Protein AF-A0A5N6RDN1-F1 (afdb_monomer_lite)

Organism: NCBI:txid176857

Foldseek 3Di:
DQAWQAPPGRHPFLVDLLRDDDLQDDLVSLLSSLVRGDADFLDDPPRNLLVCCVPPQCVVPLKQWFADDVVLPGTDIGNDSVVVNVCRNVRSDDSVRSSVSSSVSVCVVSVVVNVCCVVDPVNVCCVVPPPALEAEEAPVCVVVLVVQQVVCVSNVPPRRRHYDHDYAQAFQAQPGSHDDPVDLLDDDLQDDLVSLLVSLVRGDADFLDDPRRNLLVCCVPPQCVVPLKQWFADDVVLVGIDIGNDSVVVNVCRNVRSDGSVRSSVSSSVSVCVVSVVVNVCCVPDPVSVVVVVVD

Sequence (296 aa):
MLPGLQQGQEKMSKSDPLSSIFMEDDEAEVNLKIKKAYCPPKIVEGNPCLEYVKYLILPWFKEFIVERNAENGGHKTFTSFEELIADYESGELHPADLKPALSKALNKILEPVREHFKKDSNAKDLLERVEADICQLGMDQRKVNVLAREYCDDIKRKNKPIILPHHLLPGLLQGQEKMSKSDPSSIFMEDDEAEVNLKLKKAYCPPKIVEGNPCLEYVKYLILPWFKEFIVERNAKNGGHKTFTSFEELIADYESGELHPVDLKPALSKALNKILEPVREHFKKDSNAKDLLERV

Structure (mmCIF, N/CA/C/O backbone):
data_AF-A0A5N6RDN1-F1
#
_entry.id   AF-A0A5N6RDN1-F1
#
loop_
_atom_site.group_PDB
_atom_site.id
_atom_site.type_symbol
_atom_site.label_atom_id
_atom_site.label_alt_id
_atom_site.label_comp_id
_atom_site.label_asym_id
_atom_site.label_entity_id
_atom_site.label_seq_id
_atom_site.pdbx_PDB_ins_code
_atom_site.Cartn_x
_atom_site.Cartn_y
_atom_site.Cartn_z
_atom_site.occupancy
_atom_site.B_iso_or_equiv
_atom_site.auth_seq_id
_atom_site.auth_comp_id
_atom_site.auth_asym_id
_atom_site.auth_atom_id
_atom_site.pdbx_PDB_model_num
ATOM 1 N N . MET A 1 1 ? 16.921 -9.700 -19.863 1.00 50.66 1 MET A N 1
ATOM 2 C CA . MET A 1 1 ? 17.341 -8.449 -19.189 1.00 50.66 1 MET A CA 1
ATOM 3 C C . MET A 1 1 ? 17.764 -7.487 -20.281 1.00 50.66 1 MET A C 1
ATOM 5 O O . MET A 1 1 ? 18.328 -7.972 -21.246 1.00 50.66 1 MET A O 1
ATOM 9 N N . LEU A 1 2 ? 17.449 -6.192 -20.174 1.00 57.75 2 LEU A N 1
ATOM 10 C CA . LEU A 1 2 ? 17.914 -5.203 -21.153 1.00 57.75 2 LEU A CA 1
ATOM 11 C C . LEU A 1 2 ? 19.421 -4.939 -20.946 1.00 57.75 2 LEU A C 1
ATOM 13 O O . LEU A 1 2 ? 19.824 -4.709 -19.798 1.00 57.75 2 LEU A O 1
ATOM 17 N N . PRO A 1 3 ? 20.240 -4.984 -22.008 1.00 65.94 3 PRO A N 1
ATOM 18 C CA . PRO A 1 3 ? 21.684 -4.787 -21.925 1.00 65.94 3 PRO A CA 1
ATOM 19 C C . PRO A 1 3 ? 22.027 -3.311 -21.691 1.00 65.94 3 PRO A C 1
ATOM 21 O O . PRO A 1 3 ? 21.221 -2.420 -21.960 1.00 65.94 3 PRO A O 1
ATOM 24 N N . GLY A 1 4 ? 23.231 -3.038 -21.185 1.00 68.75 4 GLY A N 1
ATOM 25 C CA . GLY A 1 4 ? 23.738 -1.666 -21.106 1.00 68.75 4 GLY A CA 1
ATOM 26 C C . GLY A 1 4 ? 24.074 -1.122 -22.494 1.00 68.75 4 GLY A C 1
ATOM 27 O O . GLY A 1 4 ? 24.412 -1.882 -23.398 1.00 68.75 4 GLY A O 1
ATOM 28 N N . LEU A 1 5 ? 24.021 0.199 -22.681 1.00 73.56 5 LEU A N 1
ATOM 29 C CA . LEU A 1 5 ? 24.310 0.800 -23.986 1.00 73.56 5 LEU A CA 1
ATOM 30 C C . LEU A 1 5 ? 25.791 0.697 -24.402 1.00 73.56 5 LEU A C 1
ATOM 32 O O . LEU A 1 5 ? 26.096 1.064 -25.526 1.00 73.56 5 LEU A O 1
ATOM 36 N N . GLN A 1 6 ? 26.728 0.230 -23.567 1.00 75.44 6 GLN A N 1
ATOM 37 C CA . GLN A 1 6 ? 28.165 0.172 -23.903 1.00 75.44 6 GLN A CA 1
ATOM 38 C C . GLN A 1 6 ? 28.688 -1.254 -24.135 1.00 75.44 6 GLN A C 1
ATOM 40 O O . GLN A 1 6 ? 28.084 -2.241 -23.726 1.00 75.44 6 GLN A O 1
ATOM 45 N N . GLN A 1 7 ? 29.851 -1.362 -24.788 1.00 67.62 7 GLN A N 1
ATOM 46 C CA . GLN A 1 7 ? 30.470 -2.643 -25.136 1.00 67.62 7 GLN A CA 1
ATOM 47 C C . GLN A 1 7 ? 30.834 -3.451 -23.881 1.00 67.62 7 GLN A C 1
ATOM 49 O O . GLN A 1 7 ? 31.516 -2.943 -22.993 1.00 67.62 7 GLN A O 1
ATOM 54 N N . GLY A 1 8 ? 30.410 -4.719 -23.823 1.00 59.56 8 GLY A N 1
ATOM 55 C CA . GLY A 1 8 ? 30.720 -5.630 -22.712 1.00 59.56 8 GLY A CA 1
ATOM 56 C C . GLY A 1 8 ? 29.872 -5.427 -21.449 1.00 59.56 8 GLY A C 1
ATOM 57 O O . GLY A 1 8 ? 30.172 -6.023 -20.417 1.00 59.56 8 GLY A O 1
ATOM 58 N N . GLN A 1 9 ? 28.821 -4.602 -21.506 1.00 59.25 9 GLN A N 1
ATOM 59 C CA . GLN A 1 9 ? 27.873 -4.425 -20.406 1.00 59.25 9 GLN A CA 1
ATOM 60 C C . GLN A 1 9 ? 26.640 -5.316 -20.593 1.00 59.25 9 GLN A C 1
ATOM 62 O O . GLN A 1 9 ? 25.695 -4.958 -21.291 1.00 59.25 9 GLN A O 1
ATOM 67 N N . GLU A 1 10 ? 26.605 -6.452 -19.895 1.00 54.94 10 GLU A N 1
ATOM 68 C CA . GLU A 1 10 ? 25.430 -7.343 -19.879 1.00 54.94 10 GLU A CA 1
ATOM 69 C C . GLU A 1 10 ? 24.194 -6.702 -19.217 1.00 54.94 10 GLU A C 1
ATOM 71 O O . GLU A 1 10 ? 23.073 -7.183 -19.383 1.00 54.94 10 GLU A O 1
ATOM 76 N N . LYS A 1 11 ? 24.385 -5.617 -18.450 1.00 53.50 11 LYS A N 1
ATOM 77 C CA . LYS A 1 11 ? 23.333 -4.866 -17.749 1.00 53.50 11 LYS A CA 1
ATOM 78 C C . LYS A 1 11 ? 23.635 -3.368 -17.755 1.00 53.50 11 LYS A C 1
ATOM 80 O O . LYS A 1 11 ? 24.799 -2.968 -17.717 1.00 53.50 11 LYS A O 1
ATOM 85 N N . MET A 1 12 ? 22.586 -2.546 -17.751 1.00 51.47 12 MET A N 1
ATOM 86 C CA . MET A 1 12 ? 22.689 -1.092 -17.577 1.00 51.47 12 MET A CA 1
ATOM 87 C C . MET A 1 12 ? 23.453 -0.757 -16.279 1.00 51.47 12 MET A C 1
ATOM 89 O O . MET A 1 12 ? 23.059 -1.198 -15.202 1.00 51.47 12 MET A O 1
ATOM 93 N N . SER A 1 13 ? 24.554 -0.001 -16.371 1.00 42.09 13 SER A N 1
ATOM 94 C CA . SER A 1 13 ? 25.460 0.298 -15.249 1.00 42.09 13 SER A CA 1
ATOM 95 C C . SER A 1 13 ? 25.543 1.799 -15.003 1.00 42.09 13 SER A C 1
ATOM 97 O O . SER A 1 13 ? 26.239 2.520 -15.709 1.00 42.09 13 SER A O 1
ATOM 99 N N . LYS A 1 14 ? 24.948 2.300 -13.919 1.00 41.88 14 LYS A N 1
ATOM 100 C CA . LYS A 1 14 ? 24.946 3.746 -13.609 1.00 41.88 14 LYS A CA 1
ATOM 101 C C . LYS A 1 14 ? 26.313 4.332 -13.212 1.00 41.88 14 LYS A C 1
ATOM 103 O O . LYS A 1 14 ? 26.399 5.468 -12.763 1.00 41.88 14 LYS A O 1
ATOM 108 N N . SER A 1 15 ? 27.398 3.573 -13.379 1.00 44.00 15 SER A N 1
ATOM 109 C CA . SER A 1 15 ? 28.766 4.104 -13.303 1.00 44.00 15 SER A CA 1
ATOM 110 C C . SER A 1 15 ? 29.082 5.026 -14.483 1.00 44.00 15 SER A C 1
ATOM 112 O O . SER A 1 15 ? 29.911 5.918 -14.338 1.00 44.00 15 SER A O 1
ATOM 114 N N . ASP A 1 16 ? 28.411 4.824 -15.621 1.00 57.12 16 ASP A N 1
ATOM 115 C CA . ASP A 1 16 ? 28.459 5.730 -16.762 1.00 57.12 16 ASP A CA 1
ATOM 116 C C . ASP A 1 16 ? 27.032 6.220 -17.065 1.00 57.12 16 ASP A C 1
ATOM 118 O O . ASP A 1 16 ? 26.200 5.415 -17.503 1.00 57.12 16 ASP A O 1
ATOM 122 N N . PRO A 1 17 ? 26.723 7.514 -16.845 1.00 60.44 17 PRO A N 1
ATOM 123 C CA . PRO A 1 17 ? 25.429 8.112 -17.182 1.00 60.44 17 PRO A CA 1
ATOM 124 C C . PRO A 1 17 ? 25.016 7.892 -18.643 1.00 60.44 17 PRO A C 1
ATOM 126 O O . PRO A 1 17 ? 23.837 8.001 -18.973 1.00 60.44 17 PRO A O 1
ATOM 129 N N . LEU A 1 18 ? 25.969 7.573 -19.526 1.00 63.97 18 LEU A N 1
ATOM 130 C CA . LEU A 1 18 ? 25.737 7.322 -20.946 1.00 63.97 18 LEU A CA 1
ATOM 131 C C . LEU A 1 18 ? 25.287 5.889 -21.253 1.00 63.97 18 LEU A C 1
ATOM 133 O O . LEU A 1 18 ? 24.905 5.603 -22.386 1.00 63.97 18 LEU A O 1
ATOM 137 N N . SER A 1 19 ? 25.351 4.989 -20.272 1.00 62.81 19 SER A N 1
ATOM 138 C CA . SER A 1 19 ? 25.028 3.570 -20.446 1.00 62.81 19 SER A CA 1
ATOM 139 C C . SER A 1 19 ? 23.544 3.231 -20.250 1.00 62.81 19 SER A C 1
ATOM 141 O O . SER A 1 19 ? 23.133 2.118 -20.585 1.00 62.81 19 SER A O 1
ATOM 143 N N . SER A 1 20 ? 22.748 4.162 -19.708 1.00 70.56 20 SER A N 1
ATOM 144 C CA . SER A 1 20 ? 21.343 3.947 -19.340 1.00 70.56 20 SER A CA 1
ATOM 145 C C . SER A 1 20 ? 20.464 5.134 -19.719 1.00 70.56 20 SER A C 1
ATOM 147 O O . SER A 1 20 ? 20.823 6.282 -19.456 1.00 70.56 20 SER A O 1
ATOM 149 N N . ILE A 1 21 ? 19.290 4.845 -20.278 1.00 71.75 21 ILE A N 1
ATOM 150 C CA . ILE A 1 21 ? 18.259 5.842 -20.593 1.00 71.75 21 ILE A CA 1
ATOM 151 C C . ILE A 1 21 ? 17.310 5.942 -19.404 1.00 71.75 21 ILE A C 1
ATOM 153 O O . ILE A 1 21 ? 16.749 4.927 -18.986 1.00 71.75 21 ILE A O 1
ATOM 157 N N . PHE A 1 22 ? 17.165 7.141 -18.851 1.00 73.19 22 PHE A N 1
ATOM 158 C CA . PHE A 1 22 ? 16.226 7.419 -17.767 1.00 73.19 22 PHE A CA 1
ATOM 159 C C . PHE A 1 22 ? 14.869 7.850 -18.331 1.00 73.19 22 PHE A C 1
ATOM 161 O O . PHE A 1 22 ? 14.769 8.270 -19.484 1.00 73.19 22 PHE A O 1
ATOM 168 N N . MET A 1 23 ? 13.803 7.704 -17.540 1.00 70.81 23 MET A N 1
ATOM 169 C CA . MET A 1 23 ? 12.445 8.025 -18.006 1.00 70.81 23 MET A CA 1
ATOM 170 C C . MET A 1 23 ? 12.222 9.538 -18.137 1.00 70.81 23 MET A C 1
ATOM 172 O O . MET A 1 23 ? 11.357 9.984 -18.888 1.00 70.81 23 MET A O 1
ATOM 176 N N . GLU A 1 24 ? 13.022 10.308 -17.411 1.00 67.31 24 GLU A N 1
ATOM 177 C CA . GLU A 1 24 ? 13.038 11.761 -17.354 1.00 67.31 24 GLU A CA 1
ATOM 178 C C . GLU A 1 24 ? 14.072 12.408 -18.283 1.00 67.31 24 GLU A C 1
ATOM 180 O O . GLU A 1 24 ? 14.044 13.630 -18.414 1.00 67.31 24 GLU A O 1
ATOM 185 N N . ASP A 1 25 ? 14.949 11.617 -18.926 1.00 75.06 25 ASP A N 1
ATOM 186 C CA . ASP A 1 25 ? 15.962 12.142 -19.851 1.00 75.06 25 ASP A CA 1
ATOM 187 C C . ASP A 1 25 ? 15.286 13.039 -20.887 1.00 75.06 25 ASP A C 1
ATOM 189 O O . ASP A 1 25 ? 14.232 12.680 -21.431 1.00 75.06 25 ASP A O 1
ATOM 193 N N . ASP A 1 26 ? 15.895 14.173 -21.213 1.00 80.56 26 ASP A N 1
ATOM 194 C CA . ASP A 1 26 ? 15.397 15.013 -22.297 1.00 80.56 26 ASP A CA 1
ATOM 195 C C . ASP A 1 26 ? 15.704 14.399 -23.682 1.00 80.56 26 ASP A C 1
ATOM 197 O O . ASP A 1 26 ? 16.407 13.393 -23.825 1.00 80.56 26 ASP A O 1
ATOM 201 N N . GLU A 1 27 ? 15.132 14.966 -24.747 1.00 86.38 27 GLU A N 1
ATOM 202 C CA . GLU A 1 27 ? 15.361 14.439 -26.098 1.00 86.38 27 GLU A CA 1
ATOM 203 C C . GLU A 1 27 ? 16.839 14.446 -26.499 1.00 86.38 27 GLU A C 1
ATOM 205 O O . GLU A 1 27 ? 17.299 13.532 -27.193 1.00 86.38 27 GLU A O 1
ATOM 210 N N . ALA A 1 28 ? 17.590 15.464 -26.074 1.00 83.88 28 ALA A N 1
ATOM 211 C CA . ALA A 1 28 ? 18.996 15.619 -26.413 1.00 83.88 28 ALA A CA 1
ATOM 212 C C . ALA A 1 28 ? 19.857 14.569 -25.696 1.00 83.88 28 ALA A C 1
ATOM 214 O O . ALA A 1 28 ? 20.763 13.998 -26.312 1.00 83.88 28 ALA A O 1
ATOM 215 N N . GLU A 1 29 ? 19.539 14.260 -24.443 1.00 81.00 29 GLU A N 1
ATOM 216 C CA . GLU A 1 29 ? 20.185 13.239 -23.628 1.00 81.00 29 GLU A CA 1
ATOM 217 C C . GLU A 1 29 ? 19.945 11.841 -24.196 1.00 81.00 29 GLU A C 1
ATOM 219 O O . GLU A 1 29 ? 20.916 11.113 -24.426 1.00 81.00 29 GLU A O 1
ATOM 224 N N . VAL A 1 30 ? 18.698 11.488 -24.532 1.00 83.25 30 VAL A N 1
ATOM 225 C CA . VAL A 1 30 ? 18.382 10.206 -25.193 1.00 83.25 30 VAL A CA 1
ATOM 226 C C . VAL A 1 30 ? 19.160 10.069 -26.503 1.00 83.25 30 VAL A C 1
ATOM 228 O O . VAL A 1 30 ? 19.817 9.051 -26.745 1.00 83.25 30 VAL A O 1
ATOM 231 N N . ASN A 1 31 ? 19.151 11.117 -27.332 1.00 86.06 31 ASN A N 1
ATOM 232 C CA . ASN A 1 31 ? 19.871 11.134 -28.604 1.00 86.06 31 ASN A CA 1
ATOM 233 C C . ASN A 1 31 ? 21.382 10.945 -28.407 1.00 86.06 31 ASN A C 1
ATOM 235 O O . ASN A 1 31 ? 22.023 10.200 -29.153 1.00 86.06 31 ASN A O 1
ATOM 239 N N . LEU A 1 32 ? 21.962 11.600 -27.402 1.00 83.75 32 LEU A N 1
ATOM 240 C CA . LEU A 1 32 ? 23.387 11.527 -27.096 1.00 83.75 32 LEU A CA 1
ATOM 241 C C . LEU A 1 32 ? 23.790 10.145 -26.557 1.00 83.75 32 LEU A C 1
ATOM 243 O O . LEU A 1 32 ? 24.833 9.619 -26.961 1.00 83.75 32 LEU A O 1
ATOM 247 N N . LYS A 1 33 ? 22.955 9.536 -25.711 1.00 84.69 33 LYS A N 1
ATOM 248 C CA . LYS A 1 33 ? 23.150 8.184 -25.163 1.00 84.69 33 LYS A CA 1
ATOM 249 C C . LYS A 1 33 ? 23.103 7.123 -26.261 1.00 84.69 33 LYS A C 1
ATOM 251 O O . LYS A 1 33 ? 24.057 6.363 -26.416 1.00 84.69 33 LYS A O 1
ATOM 256 N N . ILE A 1 34 ? 22.077 7.143 -27.113 1.00 85.88 34 ILE A N 1
ATOM 257 C CA . ILE A 1 34 ? 21.967 6.218 -28.255 1.00 85.88 34 ILE A CA 1
ATOM 258 C C . ILE A 1 34 ? 23.084 6.442 -29.281 1.00 85.88 34 ILE A C 1
ATOM 260 O O . ILE A 1 34 ? 23.646 5.484 -29.818 1.00 85.88 34 ILE A O 1
ATOM 264 N N . LYS A 1 35 ? 23.488 7.695 -29.530 1.00 85.56 35 LYS A N 1
ATOM 265 C CA . LYS A 1 35 ? 24.612 7.988 -30.433 1.00 85.56 35 LYS A CA 1
ATOM 266 C C . LYS A 1 35 ? 25.906 7.324 -29.958 1.00 85.56 35 LYS A C 1
ATOM 268 O O . LYS A 1 35 ? 26.634 6.760 -30.780 1.00 85.56 35 LYS A O 1
ATOM 273 N N . LYS A 1 36 ? 26.167 7.353 -28.649 1.00 82.69 36 LYS A N 1
ATOM 274 C CA . LYS A 1 36 ? 27.341 6.731 -28.016 1.00 82.69 36 LYS A CA 1
ATOM 275 C C . LYS A 1 36 ? 27.182 5.233 -27.743 1.00 82.69 36 LYS A C 1
ATOM 277 O O . LYS A 1 36 ? 28.169 4.596 -27.386 1.00 82.69 36 LYS A O 1
ATOM 282 N N . ALA A 1 37 ? 25.991 4.673 -27.947 1.00 84.50 37 ALA A N 1
ATOM 283 C CA . ALA A 1 37 ? 25.743 3.264 -27.705 1.00 84.50 37 ALA A CA 1
ATOM 284 C C . ALA A 1 37 ? 26.605 2.361 -28.603 1.00 84.50 37 ALA A C 1
ATOM 286 O O . ALA A 1 37 ? 26.901 2.688 -29.760 1.00 84.50 37 ALA A O 1
ATOM 287 N N . TYR A 1 38 ? 26.995 1.207 -28.080 1.00 83.25 38 TYR A N 1
ATOM 288 C CA . TYR A 1 38 ? 27.679 0.161 -28.811 1.00 83.25 38 TYR A CA 1
ATOM 289 C C . TYR A 1 38 ? 26.739 -0.398 -29.875 1.00 83.25 38 TYR A C 1
ATOM 291 O O . TYR A 1 38 ? 25.658 -0.889 -29.581 1.00 83.25 38 TYR A O 1
ATOM 299 N N . CYS A 1 39 ? 27.127 -0.257 -31.137 1.00 82.88 39 CYS A N 1
ATOM 300 C CA . CYS A 1 39 ? 26.337 -0.735 -32.263 1.00 82.88 39 CYS A CA 1
ATOM 301 C C . CYS A 1 39 ? 27.286 -1.045 -33.427 1.00 82.88 39 CYS A C 1
ATOM 303 O O . CYS A 1 39 ? 27.428 -0.239 -34.352 1.00 82.88 39 CYS A O 1
ATOM 305 N N . PRO A 1 40 ? 28.053 -2.139 -33.323 1.00 85.25 40 PRO A N 1
ATOM 306 C CA . PRO A 1 40 ? 28.946 -2.577 -34.389 1.00 85.25 40 PRO A CA 1
ATOM 307 C C . PRO A 1 40 ? 28.155 -2.970 -35.651 1.00 85.25 40 PRO A C 1
ATOM 309 O O . PRO A 1 40 ? 27.092 -3.585 -35.530 1.00 85.25 40 PRO A O 1
ATOM 312 N N . PRO A 1 41 ? 28.638 -2.646 -36.865 1.00 85.12 41 PRO A N 1
ATOM 313 C CA . PRO A 1 41 ? 27.974 -3.049 -38.103 1.00 85.12 41 PRO A CA 1
ATOM 314 C C . PRO A 1 41 ? 28.037 -4.571 -38.282 1.00 85.12 41 PRO A C 1
ATOM 316 O O . PRO A 1 41 ? 29.065 -5.177 -37.987 1.00 85.12 41 PRO A O 1
ATOM 319 N N . LYS A 1 42 ? 26.954 -5.179 -38.788 1.00 83.88 42 LYS A N 1
ATOM 320 C CA . LYS A 1 42 ? 26.834 -6.625 -39.080 1.00 83.88 42 LYS A CA 1
ATOM 321 C C . LYS A 1 42 ? 26.979 -7.578 -37.888 1.00 83.88 42 LYS A C 1
ATOM 323 O O . LYS A 1 42 ? 27.024 -8.786 -38.081 1.00 83.88 42 LYS A O 1
ATOM 328 N N . ILE A 1 43 ? 27.045 -7.059 -36.662 1.00 83.88 43 ILE A N 1
ATOM 329 C CA . ILE A 1 43 ? 27.122 -7.861 -35.437 1.00 83.88 43 ILE A CA 1
ATOM 330 C C . ILE A 1 43 ? 25.820 -7.679 -34.655 1.00 83.88 43 ILE A C 1
ATOM 332 O O . ILE A 1 43 ? 25.483 -6.571 -34.222 1.00 83.88 43 ILE A O 1
ATOM 336 N N . VAL A 1 44 ? 25.089 -8.782 -34.502 1.00 79.00 44 VAL A N 1
ATOM 337 C CA . VAL A 1 44 ? 23.780 -8.829 -33.835 1.00 79.00 44 VAL A CA 1
ATOM 338 C C . VAL A 1 44 ? 23.907 -9.247 -32.376 1.00 79.00 44 VAL A C 1
ATOM 340 O O . VAL A 1 44 ? 23.237 -8.687 -31.509 1.00 79.00 44 VAL A O 1
ATOM 343 N N . GLU A 1 45 ? 24.783 -10.208 -32.093 1.00 77.94 45 GLU A N 1
ATOM 344 C CA . GLU A 1 45 ? 24.984 -10.734 -30.746 1.00 77.94 45 GLU A CA 1
ATOM 345 C C . GLU A 1 45 ? 25.587 -9.662 -29.824 1.00 77.94 45 GLU A C 1
ATOM 347 O O . GLU A 1 45 ? 26.618 -9.059 -30.130 1.00 77.94 45 GLU A O 1
ATOM 352 N N . GLY A 1 46 ? 24.908 -9.386 -28.705 1.00 71.81 46 GLY A N 1
ATOM 353 C CA . GLY A 1 46 ? 25.317 -8.364 -27.738 1.00 71.81 46 GLY A CA 1
ATOM 354 C C . GLY A 1 46 ? 25.173 -6.918 -28.231 1.00 71.81 46 GLY A C 1
ATOM 355 O O . GLY A 1 46 ? 25.837 -6.030 -27.694 1.00 71.81 46 GLY A O 1
ATOM 356 N N . ASN A 1 47 ? 24.349 -6.662 -29.257 1.00 83.75 47 ASN A N 1
ATOM 357 C CA . ASN A 1 47 ? 24.089 -5.314 -29.764 1.00 83.75 47 ASN A CA 1
ATOM 358 C C . ASN A 1 47 ? 22.918 -4.657 -29.005 1.00 83.75 47 ASN A C 1
ATOM 360 O O . ASN A 1 47 ? 21.753 -4.959 -29.292 1.00 83.75 47 ASN A O 1
ATOM 364 N N . PRO A 1 48 ? 23.184 -3.718 -28.077 1.00 81.19 48 PRO A N 1
ATOM 365 C CA . PRO A 1 48 ? 22.142 -3.137 -27.241 1.00 81.19 48 PRO A CA 1
ATOM 366 C C . PRO A 1 48 ? 21.087 -2.371 -28.040 1.00 81.19 48 PRO A C 1
ATOM 368 O O . PRO A 1 48 ? 19.915 -2.405 -27.678 1.00 81.19 48 PRO A O 1
ATOM 371 N N . CYS A 1 49 ? 21.443 -1.739 -29.161 1.00 84.19 49 CYS A N 1
ATOM 372 C CA . CYS A 1 49 ? 20.458 -1.038 -29.987 1.00 84.19 49 CYS A CA 1
ATOM 373 C C . CYS A 1 49 ? 19.405 -1.997 -30.563 1.00 84.19 49 CYS A C 1
ATOM 375 O O . CYS A 1 49 ? 18.219 -1.675 -30.557 1.00 84.19 49 CYS A O 1
ATOM 377 N N . LEU A 1 50 ? 19.816 -3.181 -31.028 1.00 85.56 50 LEU A N 1
ATOM 378 C CA . LEU A 1 50 ? 18.890 -4.180 -31.572 1.00 85.56 50 LEU A CA 1
ATOM 379 C C . LEU A 1 50 ? 18.023 -4.799 -30.474 1.00 85.56 50 LEU A C 1
ATOM 381 O O . LEU A 1 50 ? 16.826 -5.000 -30.674 1.00 85.56 50 LEU A O 1
ATOM 385 N N . GLU A 1 51 ? 18.589 -5.041 -29.292 1.00 82.56 51 GLU A N 1
ATOM 386 C CA . GLU A 1 51 ? 17.818 -5.536 -28.150 1.00 82.56 51 GLU A CA 1
ATOM 387 C C . GLU A 1 51 ? 16.761 -4.532 -27.677 1.00 82.56 51 GLU A C 1
ATOM 389 O O . GLU A 1 51 ? 15.637 -4.926 -27.359 1.00 82.56 51 GLU A O 1
ATOM 394 N N . TYR A 1 52 ? 17.067 -3.234 -27.696 1.00 79.62 52 TYR A N 1
ATOM 395 C CA . TYR A 1 52 ? 16.082 -2.194 -27.395 1.00 79.62 52 TYR A CA 1
ATOM 396 C C . TYR A 1 52 ? 14.956 -2.177 -28.435 1.00 79.62 52 TYR A C 1
ATOM 398 O O . TYR A 1 52 ? 13.786 -2.066 -28.065 1.00 79.62 52 TYR A O 1
ATOM 406 N N . VAL A 1 53 ? 15.265 -2.361 -29.723 1.00 83.62 53 VAL A N 1
ATOM 407 C CA . VAL A 1 53 ? 14.220 -2.497 -30.751 1.00 83.62 53 VAL A CA 1
ATOM 408 C C . VAL A 1 53 ? 13.352 -3.736 -30.497 1.00 83.62 53 VAL A C 1
ATOM 410 O O . VAL A 1 53 ? 12.126 -3.632 -30.530 1.00 83.62 53 VAL A O 1
ATOM 413 N N . LYS A 1 54 ? 13.965 -4.878 -30.162 1.00 83.56 54 LYS A N 1
ATOM 414 C CA . LYS A 1 54 ? 13.266 -6.142 -29.878 1.00 83.56 54 LYS A CA 1
ATOM 415 C C . LYS A 1 54 ? 12.324 -6.062 -28.681 1.00 83.56 54 LYS A C 1
ATOM 417 O O . LYS A 1 54 ? 11.206 -6.562 -28.752 1.00 83.56 54 LYS A O 1
ATOM 422 N N . TYR A 1 55 ? 12.797 -5.517 -27.562 1.00 79.25 55 TYR A N 1
ATOM 423 C CA . TYR A 1 55 ? 12.099 -5.615 -26.278 1.00 79.25 55 TYR A CA 1
ATOM 424 C C . TYR A 1 55 ? 11.274 -4.377 -25.925 1.00 79.25 55 TYR A C 1
ATOM 426 O O . TYR A 1 55 ? 10.366 -4.491 -25.104 1.00 79.25 55 TYR A O 1
ATOM 434 N N . LEU A 1 56 ? 11.568 -3.215 -26.515 1.00 78.38 56 LEU A N 1
ATOM 435 C CA . LEU A 1 56 ? 10.840 -1.974 -26.238 1.00 78.38 56 LEU A CA 1
ATOM 436 C C . LEU A 1 56 ? 10.034 -1.511 -27.448 1.00 78.38 56 LEU A C 1
ATOM 438 O O . LEU A 1 56 ? 8.831 -1.307 -27.331 1.00 78.38 56 LEU A O 1
ATOM 442 N N . ILE A 1 57 ? 10.667 -1.367 -28.614 1.00 83.31 57 ILE A N 1
ATOM 443 C CA . ILE A 1 57 ? 10.034 -0.679 -29.748 1.00 83.31 57 ILE A CA 1
ATOM 444 C C . ILE A 1 57 ? 8.993 -1.553 -30.453 1.00 83.31 57 ILE A C 1
ATOM 446 O O . ILE A 1 57 ? 7.847 -1.128 -30.597 1.00 83.31 57 ILE A O 1
ATOM 450 N N . LEU A 1 58 ? 9.355 -2.779 -30.843 1.00 82.25 58 LEU A N 1
ATOM 451 C CA . LEU A 1 58 ? 8.438 -3.699 -31.526 1.00 82.25 58 LEU A CA 1
ATOM 452 C C . LEU A 1 58 ? 7.228 -4.090 -30.656 1.00 82.25 58 LEU A C 1
ATOM 454 O O . LEU A 1 58 ? 6.113 -4.053 -31.169 1.00 82.25 58 LEU A O 1
ATOM 458 N N . PRO A 1 59 ? 7.360 -4.386 -29.347 1.00 82.12 59 PRO A N 1
ATOM 459 C CA . PRO A 1 59 ? 6.196 -4.661 -28.504 1.00 82.12 59 PRO A CA 1
ATOM 460 C C . PRO A 1 59 ? 5.275 -3.449 -28.324 1.00 82.12 59 PRO A C 1
ATOM 462 O O . PRO A 1 59 ? 4.069 -3.625 -28.161 1.00 82.12 59 PRO A O 1
ATOM 465 N N . TRP A 1 60 ? 5.828 -2.231 -28.357 1.00 82.50 60 TRP A N 1
ATOM 466 C CA . TRP A 1 60 ? 5.070 -1.001 -28.127 1.00 82.50 60 TRP A CA 1
ATOM 467 C C . TRP A 1 60 ? 4.342 -0.504 -29.379 1.00 82.50 60 TRP A C 1
ATOM 469 O O . TRP A 1 60 ? 3.140 -0.246 -29.335 1.00 82.50 60 TRP A O 1
ATOM 479 N N . PHE A 1 61 ? 5.053 -0.380 -30.502 1.00 82.75 61 PHE A N 1
ATOM 480 C CA . PHE A 1 61 ? 4.504 0.178 -31.743 1.00 82.75 61 PHE A CA 1
ATOM 481 C C . PHE A 1 61 ? 4.075 -0.881 -32.761 1.00 82.75 61 PHE A C 1
ATOM 483 O O . PHE A 1 61 ? 3.382 -0.536 -33.712 1.00 82.75 61 PHE A O 1
ATOM 490 N N . LYS A 1 62 ? 4.453 -2.156 -32.577 1.00 84.62 62 LYS A N 1
ATOM 491 C CA . LYS A 1 62 ? 4.280 -3.274 -33.537 1.00 84.62 62 LYS A CA 1
ATOM 492 C C . LYS A 1 62 ? 5.061 -3.142 -34.845 1.00 84.62 62 LYS A C 1
ATOM 494 O O . LYS A 1 62 ? 5.127 -4.097 -35.608 1.00 84.62 62 LYS A O 1
ATOM 499 N N . GLU A 1 63 ? 5.679 -1.994 -35.078 1.00 87.06 63 GLU A N 1
ATOM 500 C CA . GLU A 1 63 ? 6.543 -1.720 -36.213 1.00 87.06 63 GLU A CA 1
ATOM 501 C C . GLU A 1 63 ? 7.726 -0.851 -35.779 1.00 87.06 63 GLU A C 1
ATOM 503 O O . GLU A 1 63 ? 7.654 -0.094 -34.806 1.00 87.06 63 GLU A O 1
ATOM 508 N N . PHE A 1 64 ? 8.828 -0.955 -36.512 1.00 87.88 64 PHE A N 1
ATOM 509 C CA . PHE A 1 64 ? 9.997 -0.108 -36.353 1.00 87.88 64 PHE A CA 1
ATOM 510 C C . PHE A 1 64 ? 10.333 0.563 -37.681 1.00 87.88 64 PHE A C 1
ATOM 512 O O . PHE A 1 64 ? 10.566 -0.098 -38.690 1.00 87.88 64 PHE A O 1
ATOM 519 N N . ILE A 1 65 ? 10.346 1.894 -37.679 1.00 85.62 65 ILE A N 1
ATOM 520 C CA . ILE A 1 65 ? 10.485 2.704 -38.888 1.00 85.62 65 ILE A CA 1
ATOM 521 C C . ILE A 1 65 ? 11.895 3.285 -38.953 1.00 85.62 65 ILE A C 1
ATOM 523 O O . ILE A 1 65 ? 12.298 4.024 -38.052 1.00 85.62 65 ILE A O 1
ATOM 527 N N . VAL A 1 66 ? 12.618 2.998 -40.037 1.00 85.25 66 VAL A N 1
ATOM 528 C CA . VAL A 1 66 ? 13.944 3.564 -40.311 1.00 85.25 66 VAL A CA 1
ATOM 529 C C . VAL A 1 66 ? 13.861 4.492 -41.522 1.00 85.25 66 VAL A C 1
ATOM 531 O O . VAL A 1 66 ? 13.736 4.060 -42.669 1.00 85.25 66 VAL A O 1
ATOM 534 N N . GLU A 1 67 ? 13.936 5.795 -41.254 1.00 76.88 67 GLU A N 1
ATOM 535 C CA . GLU A 1 67 ? 13.934 6.849 -42.272 1.00 76.88 67 GLU A CA 1
ATOM 536 C C . GLU A 1 67 ? 15.340 7.004 -42.870 1.00 76.88 67 GLU A C 1
ATOM 538 O O . GLU A 1 67 ? 16.295 7.312 -42.156 1.00 76.88 67 GLU A O 1
ATOM 543 N N . ARG A 1 68 ? 15.476 6.791 -44.185 1.00 75.06 68 ARG A N 1
ATOM 544 C CA . ARG A 1 68 ? 16.746 6.903 -44.921 1.00 75.06 68 ARG A CA 1
ATOM 545 C C . ARG A 1 68 ? 16.562 7.647 -46.229 1.00 75.06 68 ARG A C 1
ATOM 547 O O . ARG A 1 68 ? 15.507 7.566 -46.856 1.00 75.06 68 ARG A O 1
ATOM 554 N N . ASN A 1 69 ? 17.628 8.304 -46.673 1.00 66.88 69 ASN A N 1
ATOM 555 C CA . ASN A 1 69 ? 17.692 8.897 -48.005 1.00 66.88 69 ASN A CA 1
ATOM 556 C C . ASN A 1 69 ? 17.721 7.796 -49.080 1.00 66.88 69 ASN A C 1
ATOM 558 O O . ASN A 1 69 ? 18.172 6.678 -48.824 1.00 66.88 69 ASN A O 1
ATOM 562 N N . ALA A 1 70 ? 17.273 8.117 -50.298 1.00 60.66 70 ALA A N 1
ATOM 563 C CA . ALA A 1 70 ? 17.189 7.161 -51.410 1.00 60.66 70 ALA A CA 1
ATOM 564 C C . ALA A 1 70 ? 18.536 6.484 -51.745 1.00 60.66 70 ALA A C 1
ATOM 566 O O . ALA A 1 70 ? 18.556 5.331 -52.161 1.00 60.66 70 ALA A O 1
ATOM 567 N N . GLU A 1 71 ? 19.656 7.168 -51.494 1.00 59.78 71 GLU A N 1
ATOM 568 C CA . GLU A 1 71 ? 21.020 6.663 -51.713 1.00 59.78 71 GLU A CA 1
ATOM 569 C C . GLU A 1 71 ? 21.462 5.603 -50.682 1.00 59.78 71 GLU A C 1
ATOM 571 O O . GLU A 1 71 ? 22.364 4.820 -50.963 1.00 59.78 71 GLU A O 1
ATOM 576 N N . ASN A 1 72 ? 20.790 5.515 -49.525 1.00 58.03 72 ASN A N 1
ATOM 577 C CA . ASN A 1 72 ? 21.099 4.580 -48.431 1.00 58.03 72 ASN A CA 1
ATOM 578 C C . ASN A 1 72 ? 20.070 3.433 -48.314 1.00 58.03 72 ASN A C 1
ATOM 580 O O . ASN A 1 72 ? 19.901 2.853 -47.242 1.00 58.03 72 ASN A O 1
ATOM 584 N N . GLY A 1 73 ? 19.346 3.120 -49.395 1.00 59.12 73 GLY A N 1
ATOM 585 C CA . GLY A 1 73 ? 18.395 1.998 -49.439 1.00 59.12 73 GLY A CA 1
ATOM 586 C C . GLY A 1 73 ? 16.931 2.349 -49.140 1.00 59.12 73 GLY A C 1
ATOM 587 O O . GLY A 1 73 ? 16.096 1.451 -49.114 1.00 59.12 73 GLY A O 1
ATOM 588 N N . GLY A 1 74 ? 16.598 3.637 -48.975 1.00 66.00 74 GLY A N 1
ATOM 589 C CA . GLY A 1 74 ? 15.216 4.120 -48.851 1.00 66.00 74 GLY A CA 1
ATOM 590 C C . GLY A 1 74 ? 14.539 3.842 -47.501 1.00 66.00 74 GLY A C 1
ATOM 591 O O . GLY A 1 74 ? 15.058 3.129 -46.644 1.00 66.00 74 GLY A O 1
ATOM 592 N N . HIS A 1 75 ? 13.376 4.465 -47.289 1.00 79.56 75 HIS A N 1
ATOM 593 C CA . HIS A 1 75 ? 12.574 4.302 -46.075 1.00 79.56 75 HIS A CA 1
ATOM 594 C C . HIS A 1 75 ? 12.118 2.845 -45.923 1.00 79.56 75 HIS A C 1
ATOM 596 O O . HIS A 1 75 ? 11.417 2.328 -46.796 1.00 79.56 75 HIS A O 1
ATOM 602 N N . LYS A 1 76 ? 12.471 2.200 -44.808 1.00 82.00 76 LYS A N 1
ATOM 603 C CA . LYS A 1 76 ? 12.149 0.789 -44.555 1.00 82.00 76 LYS A CA 1
ATOM 604 C C . LYS A 1 76 ? 11.413 0.650 -43.225 1.00 82.00 76 LYS A C 1
ATOM 606 O O . LYS A 1 76 ? 11.810 1.242 -42.220 1.00 82.00 76 LYS A O 1
ATOM 611 N N . THR A 1 77 ? 10.328 -0.115 -43.243 1.00 87.31 77 THR A N 1
ATOM 612 C CA . THR A 1 77 ? 9.526 -0.434 -42.059 1.00 87.31 77 THR A CA 1
ATOM 613 C C . THR A 1 77 ? 9.707 -1.907 -41.743 1.00 87.31 77 THR A C 1
ATOM 615 O O . THR A 1 77 ? 9.518 -2.751 -42.614 1.00 87.31 77 THR A O 1
ATOM 618 N N . PHE A 1 78 ? 10.069 -2.197 -40.500 1.00 87.12 78 PHE A N 1
ATOM 619 C CA . PHE A 1 78 ? 10.279 -3.540 -39.981 1.00 87.12 78 PHE A CA 1
ATOM 620 C C . PHE A 1 78 ? 9.092 -3.930 -39.117 1.00 87.12 78 PHE A C 1
ATOM 622 O O . PHE A 1 78 ? 8.774 -3.221 -38.159 1.00 87.12 78 PHE A O 1
ATOM 629 N N . THR A 1 79 ? 8.444 -5.045 -39.436 1.00 86.44 79 THR A N 1
ATOM 630 C CA . THR A 1 79 ? 7.300 -5.539 -38.647 1.00 86.44 79 THR A CA 1
ATOM 631 C C . THR A 1 79 ? 7.677 -6.713 -37.755 1.00 86.44 79 THR A C 1
ATOM 633 O O . THR A 1 79 ? 7.014 -6.963 -36.748 1.00 86.44 79 THR A O 1
ATOM 636 N N . SER A 1 80 ? 8.786 -7.391 -38.064 1.00 87.44 80 SER A N 1
ATOM 637 C CA . SER A 1 80 ? 9.352 -8.439 -37.224 1.00 87.44 80 SER A CA 1
ATOM 638 C C . SER A 1 80 ? 10.815 -8.178 -36.875 1.00 87.44 80 SER A C 1
ATOM 640 O O . SER A 1 80 ? 11.539 -7.434 -37.540 1.00 87.44 80 SER A O 1
ATOM 642 N N . PHE A 1 81 ? 11.262 -8.807 -35.788 1.00 87.69 81 PHE A N 1
ATOM 643 C CA . PHE A 1 81 ? 12.660 -8.737 -35.382 1.00 87.69 81 PHE A CA 1
ATOM 644 C C . PHE A 1 81 ? 13.563 -9.577 -36.299 1.00 87.69 81 PHE A C 1
ATOM 646 O O . PHE A 1 81 ? 14.729 -9.230 -36.472 1.00 87.69 81 PHE A O 1
ATOM 653 N N . GLU A 1 82 ? 13.038 -10.644 -36.918 1.00 87.56 82 GLU A N 1
ATOM 654 C CA . GLU A 1 82 ? 13.808 -11.443 -37.878 1.00 87.56 82 GLU A CA 1
ATOM 655 C C . GLU A 1 82 ? 14.163 -10.639 -39.138 1.00 87.56 82 GLU A C 1
ATOM 657 O O . GLU A 1 82 ? 15.304 -10.708 -39.592 1.00 87.56 82 GLU A O 1
ATOM 662 N N . GLU A 1 83 ? 13.227 -9.834 -39.659 1.00 88.56 83 GLU A N 1
ATOM 663 C CA . GLU A 1 83 ? 13.467 -8.936 -40.802 1.00 88.56 83 GLU A CA 1
ATOM 664 C C . GLU A 1 83 ? 14.579 -7.927 -40.491 1.00 88.56 83 GLU A C 1
ATOM 666 O O . GLU A 1 83 ? 15.487 -7.709 -41.294 1.00 88.56 83 GLU A O 1
ATOM 671 N N . LEU A 1 84 ? 14.538 -7.345 -39.289 1.00 87.31 84 LEU A N 1
ATOM 672 C CA . LEU A 1 84 ? 15.531 -6.378 -38.830 1.00 87.31 84 LEU A CA 1
ATOM 673 C C . LEU A 1 84 ? 16.934 -6.989 -38.740 1.00 87.31 84 LEU A C 1
ATOM 675 O O . LEU A 1 84 ? 17.912 -6.351 -39.133 1.00 87.31 84 LEU A O 1
ATOM 679 N N . ILE A 1 85 ? 17.038 -8.210 -38.209 1.00 87.62 85 ILE A N 1
ATOM 680 C CA . ILE A 1 85 ? 18.312 -8.925 -38.084 1.00 87.62 85 ILE A CA 1
ATOM 681 C C . ILE A 1 85 ? 18.887 -9.246 -39.460 1.00 87.62 85 ILE A C 1
ATOM 683 O O . ILE A 1 85 ? 20.057 -8.950 -39.698 1.00 87.62 85 ILE A O 1
ATOM 687 N N . ALA A 1 86 ? 18.077 -9.812 -40.359 1.00 87.19 86 ALA A N 1
ATOM 688 C CA . ALA A 1 86 ? 18.534 -10.233 -41.681 1.00 87.19 86 ALA A CA 1
ATOM 689 C C . ALA A 1 86 ? 19.152 -9.063 -42.466 1.00 87.19 86 ALA A C 1
ATOM 691 O O . ALA A 1 86 ? 20.225 -9.194 -43.062 1.00 87.19 86 ALA A O 1
ATOM 692 N N . ASP A 1 87 ? 18.521 -7.892 -42.393 1.00 86.31 87 ASP A N 1
ATOM 693 C CA . ASP A 1 87 ? 19.033 -6.672 -43.012 1.00 86.31 87 ASP A CA 1
ATOM 694 C C . ASP A 1 87 ? 20.288 -6.126 -42.321 1.00 86.31 87 ASP A C 1
ATOM 696 O O . ASP A 1 87 ? 21.181 -5.575 -42.970 1.00 86.31 87 ASP A O 1
ATOM 700 N N . TYR A 1 88 ? 20.376 -6.247 -40.997 1.00 86.62 88 TYR A N 1
ATOM 701 C CA . TYR A 1 88 ? 21.537 -5.776 -40.245 1.00 86.62 88 TYR A CA 1
ATOM 702 C C . TYR A 1 88 ? 22.774 -6.650 -40.489 1.00 86.62 88 TYR A C 1
ATOM 704 O O . TYR A 1 88 ? 23.878 -6.119 -40.635 1.00 86.62 88 TYR A O 1
ATOM 712 N N . GLU A 1 89 ? 22.604 -7.971 -40.594 1.00 86.25 89 GLU A N 1
ATOM 713 C CA . GLU A 1 89 ? 23.672 -8.936 -40.896 1.00 86.25 89 GLU A CA 1
ATOM 714 C C . GLU A 1 89 ? 24.162 -8.831 -42.343 1.00 86.25 89 GLU A C 1
ATOM 716 O O . GLU A 1 89 ? 25.373 -8.835 -42.595 1.00 86.25 89 GLU A O 1
ATOM 721 N N . SER A 1 90 ? 23.240 -8.672 -43.299 1.00 85.88 90 SER A N 1
ATOM 722 C CA . SER A 1 90 ? 23.586 -8.473 -44.713 1.00 85.88 90 SER A CA 1
ATOM 723 C C . SER A 1 90 ? 24.342 -7.155 -44.941 1.00 85.88 90 SER A C 1
ATOM 725 O O . SER A 1 90 ? 25.168 -7.040 -45.854 1.00 85.88 90 SER A O 1
ATOM 727 N N . GLY A 1 91 ? 24.141 -6.179 -44.050 1.00 81.75 91 GLY A N 1
ATOM 728 C CA . GLY A 1 91 ? 24.689 -4.832 -44.147 1.00 81.75 91 GLY A CA 1
ATOM 729 C C . GLY A 1 91 ? 23.797 -3.866 -44.916 1.00 81.75 91 GLY A C 1
ATOM 730 O O . GLY A 1 91 ? 24.216 -2.728 -45.125 1.00 81.75 91 GLY A O 1
ATOM 731 N N . GLU A 1 92 ? 22.588 -4.286 -45.303 1.00 82.94 92 GLU A N 1
ATOM 732 C CA . GLU A 1 92 ? 21.557 -3.370 -45.794 1.00 82.94 92 GLU A CA 1
ATOM 733 C C . GLU A 1 92 ? 21.169 -2.360 -44.708 1.00 82.94 92 GLU A C 1
ATOM 735 O O . GLU A 1 92 ? 20.946 -1.186 -45.006 1.00 82.94 92 GLU A O 1
ATOM 740 N N . LEU A 1 93 ? 21.139 -2.769 -43.433 1.00 83.12 93 LEU A N 1
ATOM 741 C CA . LEU A 1 93 ? 20.846 -1.897 -42.300 1.00 83.12 93 LEU A CA 1
ATOM 742 C C . LEU A 1 93 ? 22.130 -1.446 -41.573 1.00 83.12 93 LEU A C 1
ATOM 744 O O . LEU A 1 93 ? 22.686 -2.172 -40.758 1.00 83.12 93 LEU A O 1
ATOM 748 N N . HIS A 1 94 ? 22.592 -0.215 -41.824 1.00 85.25 94 HIS A N 1
ATOM 749 C CA . HIS A 1 94 ? 23.750 0.352 -41.131 1.00 85.25 94 HIS A CA 1
ATOM 750 C C . HIS A 1 94 ? 23.409 0.965 -39.745 1.00 85.25 94 HIS A C 1
ATOM 752 O O . HIS A 1 94 ? 22.383 1.643 -39.600 1.00 85.25 94 HIS A O 1
ATOM 758 N N . PRO A 1 95 ? 24.293 0.835 -38.727 1.00 84.88 95 PRO A N 1
ATOM 759 C CA . PRO A 1 95 ? 24.117 1.449 -37.404 1.00 84.88 95 PRO A CA 1
ATOM 760 C C . PRO A 1 95 ? 23.861 2.964 -37.416 1.00 84.88 95 PRO A C 1
ATOM 762 O O . PRO A 1 95 ? 23.212 3.493 -36.513 1.00 84.88 95 PRO A O 1
ATOM 765 N N . ALA A 1 96 ? 24.387 3.667 -38.424 1.00 84.56 96 ALA A N 1
ATOM 766 C CA . ALA A 1 96 ? 24.224 5.115 -38.574 1.00 84.56 96 ALA A CA 1
ATOM 767 C C . ALA A 1 96 ? 22.769 5.532 -38.829 1.00 84.56 96 ALA A C 1
ATOM 769 O O . ALA A 1 96 ? 22.407 6.643 -38.455 1.00 84.56 96 ALA A O 1
ATOM 770 N N . ASP A 1 97 ? 21.944 4.648 -39.397 1.00 85.12 97 ASP A N 1
ATOM 771 C CA . ASP A 1 97 ? 20.515 4.903 -39.602 1.00 85.12 97 ASP A CA 1
ATOM 772 C C . ASP A 1 97 ? 19.662 4.264 -38.495 1.00 85.12 97 ASP A C 1
ATOM 774 O O . ASP A 1 97 ? 18.649 4.829 -38.083 1.00 85.12 97 ASP A O 1
ATOM 778 N N . LEU A 1 98 ? 20.101 3.116 -37.959 1.00 86.25 98 LEU A N 1
ATOM 779 C CA . LEU A 1 98 ? 19.429 2.436 -36.848 1.00 86.25 98 LEU A CA 1
ATOM 780 C C . LEU A 1 98 ? 19.366 3.325 -35.597 1.00 86.25 98 LEU A C 1
ATOM 782 O O . LEU A 1 98 ? 18.321 3.419 -34.956 1.00 86.25 98 LEU A O 1
ATOM 786 N N . LYS A 1 99 ? 20.478 3.986 -35.245 1.00 88.44 99 LYS A N 1
ATOM 787 C CA . LYS A 1 99 ? 20.578 4.816 -34.035 1.00 88.44 99 LYS A CA 1
ATOM 788 C C . LYS A 1 99 ? 19.598 6.001 -34.039 1.00 88.44 99 LYS A C 1
ATOM 790 O O . LYS A 1 99 ? 18.843 6.115 -33.079 1.00 88.44 99 LYS A O 1
ATOM 795 N N . PRO A 1 100 ? 19.546 6.865 -35.073 1.00 87.88 100 PRO A N 1
ATOM 796 C CA . PRO A 1 100 ? 18.556 7.941 -35.142 1.00 87.88 100 PRO A CA 1
ATOM 797 C C . PRO A 1 100 ? 17.107 7.447 -35.087 1.00 87.88 100 PRO A C 1
ATOM 799 O O . PRO A 1 100 ? 16.294 8.029 -34.368 1.00 87.88 100 PRO A O 1
ATOM 802 N N . ALA A 1 101 ? 16.791 6.361 -35.801 1.00 87.12 101 ALA A N 1
ATOM 803 C CA . ALA A 1 101 ? 15.457 5.764 -35.798 1.00 87.12 101 ALA A CA 1
ATOM 804 C C . ALA A 1 101 ? 15.060 5.254 -34.402 1.00 87.12 101 ALA A C 1
ATOM 806 O O . ALA A 1 101 ? 13.962 5.540 -33.918 1.00 87.12 101 ALA A O 1
ATOM 807 N N . LEU A 1 102 ? 15.984 4.575 -33.715 1.00 87.19 102 LEU A N 1
ATOM 808 C CA . LEU A 1 102 ? 15.799 4.118 -32.341 1.00 87.19 102 LEU A CA 1
ATOM 809 C C . LEU A 1 102 ? 15.580 5.293 -31.379 1.00 87.19 102 LEU A C 1
ATOM 811 O O . LEU A 1 102 ? 14.630 5.261 -30.598 1.00 87.19 102 LEU A O 1
ATOM 815 N N . SER A 1 103 ? 16.391 6.352 -31.457 1.00 87.75 103 SER A N 1
ATOM 816 C CA . SER A 1 103 ? 16.206 7.524 -30.594 1.00 87.75 103 SER A CA 1
ATOM 817 C C . SER A 1 103 ? 14.854 8.20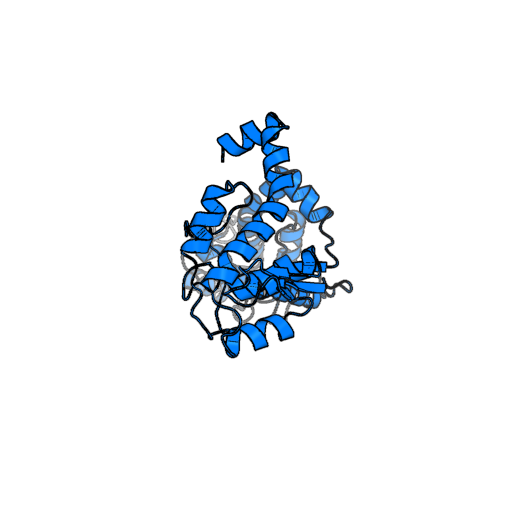0 -30.815 1.00 87.75 103 SER A C 1
ATOM 819 O O . SER A 1 103 ? 14.190 8.580 -29.852 1.00 87.75 103 SER A O 1
ATOM 821 N N . LYS A 1 104 ? 14.414 8.327 -32.075 1.00 88.06 104 LYS A N 1
ATOM 822 C CA . LYS A 1 104 ? 13.105 8.901 -32.421 1.00 88.06 104 LYS A CA 1
ATOM 823 C C . LYS A 1 104 ? 11.964 8.078 -31.820 1.00 88.06 104 LYS A C 1
ATOM 825 O O . LYS A 1 104 ? 11.032 8.648 -31.256 1.00 88.06 104 LYS A O 1
ATOM 830 N N . ALA A 1 105 ? 12.048 6.751 -31.903 1.00 85.56 105 ALA A N 1
ATOM 831 C CA . ALA A 1 105 ? 11.047 5.855 -31.332 1.00 85.56 105 ALA A CA 1
ATOM 832 C C . ALA A 1 105 ? 11.028 5.907 -29.793 1.00 85.56 105 ALA A C 1
ATOM 834 O O . ALA A 1 105 ? 9.956 6.010 -29.201 1.00 85.56 105 ALA A O 1
ATOM 835 N N . LEU A 1 106 ? 12.196 5.915 -29.144 1.00 83.06 106 LEU A N 1
ATOM 836 C CA . LEU A 1 106 ? 12.301 6.036 -27.685 1.00 83.06 106 LEU A CA 1
ATOM 837 C C . LEU A 1 106 ? 11.765 7.377 -27.175 1.00 83.06 106 LEU A C 1
ATOM 839 O O . LEU A 1 106 ? 11.018 7.403 -26.201 1.00 83.06 106 LEU A O 1
ATOM 843 N N . ASN A 1 107 ? 12.075 8.481 -27.857 1.00 86.50 107 ASN A N 1
ATOM 844 C CA . ASN A 1 107 ? 11.554 9.797 -27.489 1.00 86.50 107 ASN A CA 1
ATOM 845 C C . ASN A 1 107 ? 10.022 9.853 -27.543 1.00 86.50 107 ASN A C 1
ATOM 847 O O . ASN A 1 107 ? 9.423 10.410 -26.629 1.00 86.50 107 ASN A O 1
ATOM 851 N N . LYS A 1 108 ? 9.384 9.200 -28.525 1.00 86.56 108 LYS A N 1
ATOM 852 C CA . LYS A 1 108 ? 7.916 9.075 -28.577 1.00 86.56 108 LYS A CA 1
ATOM 853 C C . LYS A 1 108 ? 7.333 8.278 -27.406 1.00 86.56 108 LYS A C 1
ATOM 855 O O . LYS A 1 108 ? 6.241 8.590 -26.949 1.00 86.56 108 LYS A O 1
ATOM 860 N N . ILE A 1 109 ? 8.031 7.248 -26.919 1.00 83.31 109 ILE A N 1
ATOM 861 C CA . ILE A 1 109 ? 7.589 6.473 -25.742 1.00 83.31 109 ILE A CA 1
ATOM 862 C C . ILE A 1 109 ? 7.692 7.321 -24.467 1.00 83.31 109 ILE A C 1
ATOM 864 O O . ILE A 1 109 ? 6.833 7.225 -23.594 1.00 83.31 109 ILE A O 1
ATOM 868 N N . LEU A 1 110 ? 8.730 8.153 -24.361 1.00 79.88 110 LEU A N 1
ATOM 869 C CA . LEU A 1 110 ? 8.987 8.992 -23.186 1.00 79.88 110 LEU A CA 1
ATOM 870 C C . LEU A 1 110 ? 8.182 10.301 -23.179 1.00 79.88 110 LEU A C 1
ATOM 872 O O . LEU A 1 110 ? 8.004 10.908 -22.125 1.00 79.88 110 LEU A O 1
ATOM 876 N N . GLU A 1 111 ? 7.671 10.741 -24.327 1.00 83.56 111 GLU A N 1
ATOM 877 C CA . GLU A 1 111 ? 6.926 11.994 -24.474 1.00 83.56 111 GLU A CA 1
ATOM 878 C C . GLU A 1 111 ? 5.716 12.117 -23.524 1.00 83.56 111 GLU A C 1
ATOM 880 O O . GLU A 1 111 ? 5.638 13.134 -22.831 1.00 83.56 111 GLU A O 1
ATOM 885 N N . PRO A 1 112 ? 4.838 11.104 -23.356 1.00 81.25 112 PRO A N 1
ATOM 886 C CA . PRO A 1 112 ? 3.732 11.176 -22.398 1.00 81.25 112 PRO A CA 1
ATOM 887 C C . PRO A 1 112 ? 4.196 11.338 -20.945 1.00 81.25 112 PRO A C 1
ATOM 889 O O . PRO A 1 112 ? 3.555 12.039 -20.164 1.00 81.25 112 PRO A O 1
ATOM 892 N N . VAL A 1 113 ? 5.321 10.715 -20.580 1.00 73.38 113 VAL A N 1
ATOM 893 C CA . VAL A 1 113 ? 5.905 10.803 -19.232 1.00 73.38 113 VAL A CA 1
ATOM 894 C C . VAL A 1 113 ? 6.445 12.213 -18.994 1.00 73.38 113 VAL A C 1
ATOM 896 O O . VAL A 1 113 ? 6.119 12.843 -17.988 1.00 73.38 113 VAL A O 1
ATOM 899 N N . ARG A 1 114 ? 7.193 12.761 -19.957 1.00 76.06 114 ARG A N 1
ATOM 900 C CA . ARG A 1 114 ? 7.705 14.141 -19.907 1.00 76.06 114 ARG A CA 1
ATOM 901 C C . ARG A 1 114 ? 6.575 15.165 -19.852 1.00 76.06 114 ARG A C 1
ATOM 903 O O . ARG A 1 114 ? 6.656 16.129 -19.095 1.00 76.06 114 ARG A O 1
ATOM 910 N N . GLU A 1 115 ? 5.528 14.969 -20.647 1.00 78.88 115 GLU A N 1
ATOM 911 C CA . GLU A 1 115 ? 4.326 15.804 -20.639 1.00 78.88 115 GLU A CA 1
ATOM 912 C C . GLU A 1 115 ? 3.622 15.765 -19.280 1.00 78.88 115 GLU A C 1
ATOM 914 O O . GLU A 1 115 ? 3.238 16.818 -18.773 1.00 78.88 115 GLU A O 1
ATOM 919 N N . HIS A 1 116 ? 3.502 14.585 -18.664 1.00 72.31 116 HIS A N 1
ATOM 920 C CA . HIS A 1 116 ? 2.909 14.432 -17.338 1.00 72.31 116 HIS A CA 1
ATOM 921 C C . HIS A 1 116 ? 3.679 15.237 -16.282 1.00 72.31 116 HIS A C 1
ATOM 923 O O . HIS A 1 116 ? 3.082 16.069 -15.604 1.00 72.31 116 HIS A O 1
ATOM 929 N N . PHE A 1 117 ? 5.007 15.103 -16.223 1.00 62.41 117 PHE A N 1
ATOM 930 C CA . PHE A 1 117 ? 5.842 15.871 -15.288 1.00 62.41 117 PHE A CA 1
ATOM 931 C C . PHE A 1 117 ? 5.929 17.374 -15.608 1.00 62.41 117 PHE A C 1
ATOM 933 O O . PHE A 1 117 ? 6.230 18.174 -14.723 1.00 62.41 117 PHE A O 1
ATOM 940 N N . LYS A 1 118 ? 5.672 17.793 -16.854 1.00 69.88 118 LYS A N 1
ATOM 941 C CA . LYS A 1 118 ? 5.615 19.219 -17.230 1.00 69.88 118 LYS A CA 1
ATOM 942 C C . LYS A 1 118 ? 4.271 19.868 -16.904 1.00 69.88 118 LYS A C 1
ATOM 944 O O . LYS A 1 118 ? 4.252 21.038 -16.528 1.00 69.88 118 LYS A O 1
ATOM 949 N N . LYS A 1 119 ? 3.163 19.149 -17.104 1.00 74.31 119 LYS A N 1
ATOM 950 C CA . LYS A 1 119 ? 1.797 19.673 -16.943 1.00 74.31 119 LYS A CA 1
ATOM 951 C C . LYS A 1 119 ? 1.291 19.563 -15.509 1.00 74.31 119 LYS A C 1
ATOM 953 O O . LYS A 1 119 ? 0.515 20.415 -15.086 1.00 74.31 119 LYS A O 1
ATOM 958 N N . ASP A 1 120 ? 1.722 18.542 -14.776 1.00 70.75 120 ASP A N 1
ATOM 959 C CA . ASP A 1 120 ? 1.305 18.315 -13.398 1.00 70.75 120 ASP A CA 1
ATOM 960 C C . ASP A 1 120 ? 2.308 18.949 -12.422 1.00 70.75 120 ASP A C 1
ATOM 962 O O . ASP A 1 120 ? 3.398 18.425 -12.170 1.00 70.75 120 ASP A O 1
ATOM 966 N N . SER A 1 121 ? 1.935 20.106 -11.865 1.00 62.78 121 SER A N 1
ATOM 967 C CA . SER A 1 121 ? 2.766 20.809 -10.886 1.00 62.78 121 SER A CA 1
ATOM 968 C C . SER A 1 121 ? 2.971 20.000 -9.607 1.00 62.78 121 SER A C 1
ATOM 970 O O . SER A 1 121 ? 4.017 20.156 -8.988 1.00 62.78 121 SER A O 1
ATOM 972 N N . ASN A 1 122 ? 2.032 19.123 -9.225 1.00 58.91 122 ASN A N 1
ATOM 973 C CA . ASN A 1 122 ? 2.191 18.242 -8.066 1.00 58.91 122 ASN A CA 1
ATOM 974 C C . ASN A 1 122 ? 3.177 17.114 -8.360 1.00 58.91 122 ASN A C 1
ATOM 976 O O . ASN A 1 122 ? 3.982 16.794 -7.494 1.00 58.91 122 ASN A O 1
ATOM 980 N N . ALA A 1 123 ? 3.147 16.517 -9.555 1.00 51.56 123 ALA A N 1
ATOM 981 C CA . ALA A 1 123 ? 4.106 15.475 -9.930 1.00 51.56 123 ALA A CA 1
ATOM 982 C C . ALA A 1 123 ? 5.540 16.023 -9.994 1.00 51.56 123 ALA A C 1
ATOM 984 O O . ALA A 1 123 ? 6.478 15.364 -9.541 1.00 51.56 123 ALA A O 1
ATOM 985 N N . LYS A 1 124 ? 5.698 17.251 -10.504 1.00 50.16 124 LYS A N 1
ATOM 986 C CA . LYS A 1 124 ? 6.974 17.974 -10.517 1.00 50.16 124 LYS A CA 1
ATOM 987 C C . LYS A 1 124 ? 7.469 18.285 -9.100 1.00 50.16 124 LYS A C 1
ATOM 989 O O . LYS A 1 124 ? 8.605 17.956 -8.773 1.00 50.16 124 LYS A O 1
ATOM 994 N N . ASP A 1 125 ? 6.595 18.828 -8.250 1.00 53.50 125 ASP A N 1
ATOM 995 C CA . ASP A 1 125 ? 6.900 19.087 -6.840 1.00 53.50 125 ASP A CA 1
ATOM 996 C C . ASP A 1 125 ? 7.213 17.793 -6.077 1.00 53.50 125 ASP A C 1
ATOM 998 O O . ASP A 1 125 ? 8.111 17.782 -5.250 1.00 53.50 125 ASP A O 1
ATOM 1002 N N . LEU A 1 126 ? 6.511 16.686 -6.333 1.00 53.56 126 LEU A N 1
ATOM 1003 C CA . LEU A 1 126 ? 6.735 15.398 -5.664 1.00 53.56 126 LEU A CA 1
ATOM 1004 C C . LEU A 1 126 ? 8.088 14.784 -6.035 1.00 53.56 126 LEU A C 1
ATOM 1006 O O . LEU A 1 126 ? 8.780 14.270 -5.157 1.00 53.56 126 LEU A O 1
ATOM 1010 N N . LEU A 1 127 ? 8.475 14.855 -7.310 1.00 50.06 127 LEU A N 1
ATOM 1011 C CA . LEU A 1 127 ? 9.778 14.376 -7.775 1.00 50.06 127 LEU A CA 1
ATOM 1012 C C . LEU A 1 127 ? 10.929 15.156 -7.114 1.00 50.06 127 LEU A C 1
ATOM 1014 O O . LEU A 1 127 ? 11.960 14.572 -6.788 1.00 50.06 127 LEU A O 1
ATOM 1018 N N . GLU A 1 128 ? 10.732 16.457 -6.889 1.00 46.81 128 GLU A N 1
ATOM 1019 C CA . GLU A 1 128 ? 11.722 17.360 -6.290 1.00 46.81 128 GLU A CA 1
ATOM 1020 C C . GLU A 1 128 ? 11.687 17.363 -4.744 1.00 46.81 128 GLU A C 1
ATOM 1022 O O . GLU A 1 128 ? 12.720 17.556 -4.106 1.00 46.81 128 GLU A O 1
ATOM 1027 N N . ARG A 1 129 ? 10.526 17.113 -4.115 1.00 46.81 129 ARG A N 1
ATOM 1028 C CA . ARG A 1 129 ? 10.320 17.208 -2.651 1.00 46.81 129 ARG A CA 1
ATOM 1029 C C . ARG A 1 129 ? 10.405 15.881 -1.911 1.00 46.81 129 ARG A C 1
ATOM 1031 O O . ARG A 1 129 ? 10.677 15.892 -0.712 1.00 46.81 129 ARG A O 1
ATOM 1038 N N . VAL A 1 130 ? 10.156 14.741 -2.557 1.00 52.75 130 VAL A N 1
ATOM 1039 C CA . VAL A 1 130 ? 10.178 13.436 -1.875 1.00 52.75 130 VAL A CA 1
ATOM 1040 C C . VAL A 1 130 ? 11.594 12.855 -1.906 1.00 52.75 130 VAL A C 1
ATOM 1042 O O . VAL A 1 130 ? 11.851 11.765 -2.413 1.00 52.75 130 VAL A O 1
ATOM 1045 N N . GLU A 1 131 ? 12.539 13.560 -1.284 1.00 58.94 131 GLU A N 1
ATOM 1046 C CA . GLU A 1 131 ? 13.722 12.916 -0.708 1.00 58.94 131 GLU A CA 1
ATOM 1047 C C . GLU A 1 131 ? 13.314 12.242 0.606 1.00 58.94 131 GLU A C 1
ATOM 1049 O O . GLU A 1 131 ? 13.679 12.665 1.697 1.00 58.94 131 GLU A O 1
ATOM 1054 N N . ALA A 1 132 ? 12.467 11.214 0.517 1.00 62.53 132 ALA A N 1
ATOM 1055 C CA . ALA A 1 132 ? 12.030 10.497 1.704 1.00 62.53 132 ALA A CA 1
ATOM 1056 C C . ALA A 1 132 ? 13.210 9.723 2.307 1.00 62.53 132 ALA A C 1
ATOM 1058 O O . ALA A 1 132 ? 13.619 8.687 1.782 1.00 62.53 132 ALA A O 1
ATOM 1059 N N . ASP A 1 133 ? 13.721 10.193 3.444 1.00 65.56 133 ASP A N 1
ATOM 1060 C CA . ASP A 1 133 ? 14.705 9.446 4.233 1.00 65.56 133 ASP A CA 1
ATOM 1061 C C . ASP A 1 133 ? 14.095 8.169 4.832 1.00 65.56 133 ASP A C 1
ATOM 1063 O O . ASP A 1 133 ? 14.796 7.178 5.032 1.00 65.56 133 ASP A O 1
ATOM 1067 N N . ILE A 1 134 ? 12.781 8.172 5.106 1.00 70.44 134 ILE A N 1
ATOM 1068 C CA . ILE A 1 134 ? 12.045 7.046 5.695 1.00 70.44 134 ILE A CA 1
ATOM 1069 C C . ILE A 1 134 ? 10.777 6.753 4.883 1.00 70.44 134 ILE A C 1
ATOM 1071 O O . ILE A 1 134 ? 9.849 7.557 4.833 1.00 70.44 134 ILE A O 1
ATOM 1075 N N . CYS A 1 135 ? 10.699 5.556 4.302 1.00 71.62 135 CYS A N 1
ATOM 1076 C CA . CYS A 1 135 ? 9.488 5.011 3.695 1.00 71.62 135 CYS A CA 1
ATOM 1077 C C . CYS A 1 135 ? 8.648 4.305 4.768 1.00 71.62 135 CYS A C 1
ATOM 1079 O O . CYS A 1 135 ? 8.866 3.123 5.058 1.00 71.62 135 CYS A O 1
ATOM 1081 N N . GLN A 1 136 ? 7.689 5.028 5.351 1.00 71.25 136 GLN A N 1
ATOM 1082 C CA . GLN A 1 136 ? 6.716 4.487 6.301 1.00 71.25 136 GLN A CA 1
ATOM 1083 C C . GLN A 1 136 ? 5.447 4.078 5.545 1.00 71.25 136 GLN A C 1
ATOM 1085 O O . GLN A 1 136 ? 4.606 4.906 5.221 1.00 71.25 136 GLN A O 1
ATOM 1090 N N . LEU A 1 137 ? 5.346 2.799 5.187 1.00 75.19 137 LEU A N 1
ATOM 1091 C CA . LEU A 1 137 ? 4.245 2.250 4.385 1.00 75.19 137 LEU A CA 1
ATOM 1092 C C . LEU A 1 137 ? 3.845 0.864 4.904 1.00 75.19 137 LEU A C 1
ATOM 1094 O O . LEU A 1 137 ? 4.545 0.280 5.728 1.00 75.19 137 LEU A O 1
ATOM 1098 N N . GLY A 1 138 ? 2.716 0.333 4.434 1.00 72.69 138 GLY A N 1
ATOM 1099 C CA . GLY A 1 138 ? 2.253 -0.999 4.821 1.00 72.69 138 GLY A CA 1
ATOM 1100 C C . GLY A 1 138 ? 3.209 -2.111 4.376 1.00 72.69 138 GLY A C 1
ATOM 1101 O O . GLY A 1 138 ? 3.973 -1.964 3.415 1.00 72.69 138 GLY A O 1
ATOM 1102 N N . MET A 1 139 ? 3.161 -3.254 5.065 1.00 71.00 139 MET A N 1
ATOM 1103 C CA . MET A 1 139 ? 3.955 -4.445 4.717 1.00 71.00 139 MET A CA 1
ATOM 1104 C C . MET A 1 139 ? 3.712 -4.957 3.285 1.00 71.00 139 MET A C 1
ATOM 1106 O O . MET A 1 139 ? 4.605 -5.568 2.695 1.00 71.00 139 MET A O 1
ATOM 1110 N N . ASP A 1 140 ? 2.550 -4.684 2.693 1.00 72.00 140 ASP A N 1
ATOM 1111 C CA . ASP A 1 140 ? 2.205 -5.035 1.309 1.00 72.00 140 ASP A CA 1
ATOM 1112 C C . ASP A 1 140 ? 3.048 -4.272 0.277 1.00 72.00 140 ASP A C 1
ATOM 1114 O O . ASP A 1 140 ? 3.403 -4.821 -0.767 1.00 72.00 140 ASP A O 1
ATOM 1118 N N . GLN A 1 141 ? 3.445 -3.040 0.595 1.00 69.19 141 GLN A N 1
ATOM 1119 C CA . GLN A 1 141 ? 4.288 -2.202 -0.263 1.00 69.19 141 GLN A CA 1
ATOM 1120 C C . GLN A 1 141 ? 5.786 -2.480 -0.088 1.00 69.19 141 GLN A C 1
ATOM 1122 O O . GLN A 1 141 ? 6.630 -1.849 -0.729 1.00 69.19 141 GLN A O 1
ATOM 1127 N N . ARG A 1 142 ? 6.151 -3.472 0.737 1.00 72.31 142 ARG A N 1
ATOM 1128 C CA . ARG A 1 142 ? 7.550 -3.839 0.992 1.00 72.31 142 ARG A CA 1
ATOM 1129 C C . ARG A 1 142 ? 8.317 -4.149 -0.291 1.00 72.31 142 ARG A C 1
ATOM 1131 O O . ARG A 1 142 ? 9.472 -3.758 -0.383 1.00 72.31 142 ARG A O 1
ATOM 1138 N N . LYS A 1 143 ? 7.705 -4.817 -1.276 1.00 70.75 143 LYS A N 1
ATOM 1139 C CA . LYS A 1 143 ? 8.376 -5.153 -2.547 1.00 70.75 143 LYS A CA 1
ATOM 1140 C C . LYS A 1 143 ? 8.814 -3.901 -3.307 1.00 70.75 143 LYS A C 1
ATOM 1142 O O . LYS A 1 143 ? 9.952 -3.838 -3.751 1.00 70.75 143 LYS A O 1
ATOM 1147 N N . VAL A 1 144 ? 7.937 -2.901 -3.400 1.00 70.69 144 VAL A N 1
ATOM 1148 C CA . VAL A 1 144 ? 8.231 -1.627 -4.074 1.00 70.69 144 VAL A CA 1
ATOM 1149 C C . VAL A 1 144 ? 9.289 -0.843 -3.300 1.00 70.69 144 VAL A C 1
ATOM 1151 O O . VAL A 1 144 ? 10.219 -0.312 -3.892 1.00 70.69 144 VAL A O 1
ATOM 1154 N N . ASN A 1 145 ? 9.213 -0.841 -1.969 1.00 71.00 145 ASN A N 1
ATOM 1155 C CA . ASN A 1 145 ? 10.215 -0.181 -1.134 1.00 71.00 145 ASN A CA 1
ATOM 1156 C C . ASN A 1 145 ? 11.596 -0.855 -1.223 1.00 71.00 145 ASN A C 1
ATOM 1158 O O . ASN A 1 145 ? 12.620 -0.174 -1.259 1.00 71.00 145 ASN A O 1
ATOM 1162 N N . VAL A 1 146 ? 11.642 -2.190 -1.278 1.00 72.94 146 VAL A N 1
ATOM 1163 C CA . VAL A 1 146 ? 12.882 -2.949 -1.502 1.00 72.94 146 VAL A CA 1
ATOM 1164 C C . VAL A 1 146 ? 13.432 -2.651 -2.891 1.00 72.94 146 VAL A C 1
ATOM 1166 O O . VAL A 1 146 ? 14.612 -2.338 -2.989 1.00 72.94 146 VAL A O 1
ATOM 1169 N N . LEU A 1 147 ? 12.580 -2.616 -3.919 1.00 71.56 147 LEU A N 1
ATOM 1170 C CA . LEU A 1 147 ? 12.967 -2.196 -5.266 1.00 71.56 147 LEU A CA 1
ATOM 1171 C C . LEU A 1 147 ? 13.527 -0.767 -5.273 1.00 71.56 147 LEU A C 1
ATOM 1173 O O . LEU A 1 147 ? 14.520 -0.506 -5.939 1.00 71.56 147 LEU A O 1
ATOM 1177 N N . ALA A 1 148 ? 12.953 0.157 -4.497 1.00 70.00 148 ALA A N 1
ATOM 1178 C CA . ALA A 1 148 ? 13.480 1.514 -4.363 1.00 70.00 148 ALA A CA 1
ATOM 1179 C C . ALA A 1 148 ? 14.883 1.530 -3.727 1.00 70.00 148 ALA A C 1
ATOM 1181 O O . ALA A 1 148 ? 15.733 2.325 -4.131 1.00 70.00 148 ALA A O 1
ATOM 1182 N N . ARG A 1 149 ? 15.165 0.633 -2.771 1.00 68.62 149 ARG A N 1
ATOM 1183 C CA . ARG A 1 149 ? 16.517 0.459 -2.211 1.00 68.62 149 ARG A CA 1
ATOM 1184 C C . ARG A 1 149 ? 17.474 -0.220 -3.184 1.00 68.62 149 ARG A C 1
ATOM 1186 O O . ARG A 1 149 ? 18.588 0.261 -3.321 1.00 68.62 149 ARG A O 1
ATOM 1193 N N . GLU A 1 150 ? 17.055 -1.275 -3.875 1.00 73.81 150 GLU A N 1
ATOM 1194 C CA . GLU A 1 150 ? 17.846 -1.924 -4.932 1.00 73.81 150 GLU A CA 1
ATOM 1195 C C . GLU A 1 150 ? 18.192 -0.916 -6.034 1.00 73.81 150 GLU A C 1
ATOM 1197 O O . GLU A 1 150 ? 19.343 -0.794 -6.438 1.00 73.81 150 GLU A O 1
ATOM 1202 N N . TYR A 1 151 ? 17.234 -0.069 -6.407 1.00 67.44 151 TYR A N 1
ATOM 1203 C CA . TYR A 1 151 ? 17.455 1.034 -7.330 1.00 67.44 151 TYR A CA 1
ATOM 1204 C C . TYR A 1 151 ? 18.446 2.074 -6.785 1.00 67.44 151 TYR A C 1
ATOM 1206 O O . TYR A 1 151 ? 19.243 2.620 -7.553 1.00 67.44 151 TYR A O 1
ATOM 1214 N N . CYS A 1 152 ? 18.431 2.346 -5.473 1.00 66.69 152 CYS A N 1
ATOM 1215 C CA . CYS A 1 152 ? 19.436 3.191 -4.820 1.00 66.69 152 CYS A CA 1
ATOM 1216 C C . CYS A 1 152 ? 20.839 2.563 -4.857 1.00 66.69 152 CYS A C 1
ATOM 1218 O O . CYS A 1 152 ? 21.828 3.289 -4.998 1.00 66.69 152 CYS A O 1
ATOM 1220 N N . ASP A 1 153 ? 20.927 1.237 -4.773 1.00 70.12 153 ASP A N 1
ATOM 1221 C CA . ASP A 1 153 ? 22.179 0.482 -4.872 1.00 70.12 153 ASP A CA 1
ATOM 1222 C C . ASP A 1 153 ? 22.715 0.549 -6.302 1.00 70.12 153 ASP A C 1
ATOM 1224 O O . ASP A 1 153 ? 23.879 0.906 -6.508 1.00 70.12 153 ASP A O 1
ATOM 1228 N N . ASP A 1 154 ? 21.835 0.352 -7.283 1.00 62.97 154 ASP A N 1
ATOM 1229 C CA . ASP A 1 154 ? 22.157 0.471 -8.702 1.00 62.97 154 ASP A CA 1
ATOM 1230 C C . ASP A 1 154 ? 22.609 1.891 -9.054 1.00 62.97 154 ASP A C 1
ATOM 1232 O O . ASP A 1 154 ? 23.542 2.067 -9.835 1.00 62.97 154 ASP A O 1
ATOM 1236 N N . ILE A 1 155 ? 21.975 2.919 -8.469 1.00 61.22 155 ILE A N 1
ATOM 1237 C CA . ILE A 1 155 ? 22.279 4.347 -8.694 1.00 61.22 155 ILE A CA 1
ATOM 1238 C C . ILE A 1 155 ? 23.439 4.869 -7.845 1.00 61.22 155 ILE A C 1
ATOM 1240 O O . ILE A 1 155 ? 23.785 6.045 -7.948 1.00 61.22 155 ILE A O 1
ATOM 1244 N N . LYS A 1 156 ? 24.049 4.010 -7.014 1.00 68.56 156 LYS A N 1
ATOM 1245 C CA . LYS A 1 156 ? 25.109 4.371 -6.058 1.00 68.56 156 LYS A CA 1
ATOM 1246 C C . LYS A 1 156 ? 24.742 5.593 -5.198 1.00 68.56 156 LYS A C 1
ATOM 1248 O O . LYS A 1 156 ? 25.625 6.340 -4.762 1.00 68.56 156 LYS A O 1
ATOM 1253 N N . ARG A 1 157 ? 23.447 5.803 -4.920 1.00 62.25 157 ARG A N 1
ATOM 1254 C CA . ARG A 1 157 ? 22.989 6.867 -4.015 1.00 62.25 157 ARG A CA 1
ATOM 1255 C C . ARG A 1 157 ? 23.391 6.471 -2.604 1.00 62.25 157 ARG A C 1
ATOM 1257 O O . ARG A 1 157 ? 22.991 5.427 -2.097 1.00 62.25 157 ARG A O 1
ATOM 1264 N N . LYS A 1 158 ? 24.193 7.323 -1.962 1.00 66.50 158 LYS A N 1
ATOM 1265 C CA . LYS A 1 158 ? 24.619 7.102 -0.573 1.00 66.50 158 LYS A CA 1
ATOM 1266 C C . LYS A 1 158 ? 23.434 7.130 0.393 1.00 66.50 158 LYS A C 1
ATOM 1268 O O . LYS A 1 158 ? 23.432 6.371 1.355 1.00 66.50 158 LYS A O 1
ATOM 1273 N N . ASN A 1 159 ? 22.439 7.978 0.122 1.00 64.94 159 ASN A N 1
ATOM 1274 C CA . ASN A 1 159 ? 21.241 8.079 0.944 1.00 64.94 159 ASN A CA 1
ATOM 1275 C C . ASN A 1 159 ? 20.187 7.067 0.470 1.00 64.94 159 ASN A C 1
ATOM 1277 O O . ASN A 1 159 ? 19.491 7.301 -0.518 1.00 64.94 159 ASN A O 1
ATOM 1281 N N . LYS A 1 160 ? 20.131 5.907 1.134 1.00 72.62 160 LYS A N 1
ATOM 1282 C CA . LYS A 1 160 ? 19.117 4.878 0.877 1.00 72.62 160 LYS A CA 1
ATOM 1283 C C . LYS A 1 160 ? 17.925 5.121 1.806 1.00 72.62 160 LYS A C 1
ATOM 1285 O O . LYS A 1 160 ? 18.151 5.198 3.015 1.00 72.62 160 LYS A O 1
ATOM 1290 N N . PRO A 1 161 ? 16.683 5.129 1.299 1.00 72.81 161 PRO A N 1
ATOM 1291 C CA . PRO A 1 161 ? 15.514 5.317 2.145 1.00 72.81 161 PRO A CA 1
ATOM 1292 C C . PRO A 1 161 ? 15.406 4.172 3.157 1.00 72.81 161 PRO A C 1
ATOM 1294 O O . PRO A 1 161 ? 15.489 2.989 2.800 1.00 72.81 161 PRO A O 1
ATOM 1297 N N . ILE A 1 162 ? 15.238 4.502 4.432 1.00 71.06 162 ILE A N 1
ATOM 1298 C CA . ILE A 1 162 ? 14.966 3.544 5.503 1.00 71.06 162 ILE A CA 1
ATOM 1299 C C . ILE A 1 162 ? 13.537 3.041 5.316 1.00 71.06 162 ILE A C 1
ATOM 1301 O O . ILE A 1 162 ? 12.590 3.816 5.335 1.00 71.06 162 ILE A O 1
ATOM 1305 N N . ILE A 1 163 ? 13.361 1.735 5.140 1.00 71.75 163 ILE A N 1
ATOM 1306 C CA . ILE A 1 163 ? 12.021 1.154 5.028 1.00 71.75 163 ILE A CA 1
ATOM 1307 C C . ILE A 1 163 ? 11.556 0.825 6.436 1.00 71.75 163 ILE A C 1
ATOM 1309 O O . ILE A 1 163 ? 12.149 -0.035 7.089 1.00 71.75 163 ILE A O 1
ATOM 1313 N N . LEU A 1 164 ? 10.493 1.487 6.880 1.00 71.00 164 LEU A N 1
ATOM 1314 C CA . LEU A 1 164 ? 9.850 1.222 8.159 1.00 71.00 164 LEU A CA 1
ATOM 1315 C C . LEU A 1 164 ? 8.431 0.709 7.895 1.00 71.00 164 LEU A C 1
ATOM 1317 O O . LEU A 1 164 ? 7.480 1.496 7.891 1.00 71.00 164 LEU A O 1
ATOM 1321 N N . PRO A 1 165 ? 8.273 -0.594 7.604 1.00 69.38 165 PRO A N 1
ATOM 1322 C CA . PRO A 1 165 ? 6.969 -1.126 7.279 1.00 69.38 165 PRO A CA 1
ATOM 1323 C C . PRO A 1 165 ? 6.117 -1.268 8.546 1.00 69.38 165 PRO A C 1
ATOM 1325 O O . PRO A 1 165 ? 6.615 -1.717 9.579 1.00 69.38 165 PRO A O 1
ATOM 1328 N N . HIS A 1 166 ? 4.835 -0.915 8.471 1.00 74.50 166 HIS A N 1
ATOM 1329 C CA . HIS A 1 166 ? 3.885 -1.138 9.564 1.00 74.50 166 HIS A CA 1
ATOM 1330 C C . HIS A 1 166 ? 3.010 -2.374 9.325 1.00 74.50 166 HIS A C 1
ATOM 1332 O O . HIS A 1 166 ? 2.753 -2.767 8.182 1.00 74.50 166 HIS A O 1
ATOM 1338 N N . HIS A 1 167 ? 2.564 -2.986 10.428 1.00 75.94 167 HIS A N 1
ATOM 1339 C CA . HIS A 1 167 ? 1.653 -4.132 10.418 1.00 75.94 167 HIS A CA 1
ATOM 1340 C C . HIS A 1 167 ? 0.340 -3.774 9.721 1.00 75.94 167 HIS A C 1
ATOM 1342 O O . HIS A 1 167 ? -0.202 -2.690 9.936 1.00 75.94 167 HIS A O 1
ATOM 1348 N N . LEU A 1 168 ? -0.161 -4.683 8.886 1.00 74.62 168 LEU A N 1
ATOM 1349 C CA . LEU A 1 168 ? -1.443 -4.506 8.215 1.00 74.62 168 LEU A CA 1
ATOM 1350 C C . LEU A 1 168 ? -2.549 -4.987 9.141 1.00 74.62 168 LEU A C 1
ATOM 1352 O O . LEU A 1 168 ? -2.536 -6.133 9.575 1.00 74.62 168 LEU A O 1
ATOM 1356 N N . LEU A 1 169 ? -3.511 -4.115 9.418 1.00 78.94 169 LEU A N 1
ATOM 1357 C CA . LEU A 1 169 ? -4.677 -4.503 10.194 1.00 78.94 169 LEU A CA 1
ATOM 1358 C C . LEU A 1 169 ? -5.554 -5.479 9.383 1.00 78.94 169 LEU A C 1
ATOM 1360 O O . LEU A 1 169 ? -5.861 -5.194 8.214 1.00 78.94 169 LEU A O 1
ATOM 1364 N N . PRO A 1 170 ? -5.970 -6.605 9.989 1.00 81.06 170 PRO A N 1
ATOM 1365 C CA . PRO A 1 170 ? -6.810 -7.596 9.331 1.00 81.06 170 PRO A CA 1
ATOM 1366 C C . PRO A 1 170 ? -8.223 -7.053 9.108 1.00 81.06 170 PRO A C 1
ATOM 1368 O O . PRO A 1 170 ? -8.668 -6.120 9.780 1.00 81.06 170 PRO A O 1
ATOM 1371 N N . GLY A 1 171 ? -8.951 -7.656 8.170 1.00 84.06 171 GLY A N 1
ATOM 1372 C CA . GLY A 1 171 ? -10.380 -7.396 8.014 1.00 84.06 171 GLY A CA 1
ATOM 1373 C C . GLY A 1 171 ? -11.185 -7.942 9.194 1.00 84.06 171 GLY A C 1
ATOM 1374 O O . GLY A 1 171 ? -10.748 -8.839 9.912 1.00 84.06 171 GLY A O 1
ATOM 1375 N N . LEU A 1 172 ? -12.394 -7.414 9.405 1.00 85.12 172 LEU A N 1
ATOM 1376 C CA . LEU A 1 172 ? -13.236 -7.854 10.521 1.00 85.12 172 LEU A CA 1
ATOM 1377 C C . LEU A 1 172 ? -13.814 -9.268 10.336 1.00 85.12 172 LEU A C 1
ATOM 1379 O O . LEU A 1 172 ? -14.268 -9.849 11.321 1.00 85.12 172 LEU A O 1
ATOM 1383 N N . LEU A 1 173 ? -13.849 -9.826 9.121 1.00 83.12 173 LEU A N 1
ATOM 1384 C CA . LEU A 1 173 ? -14.391 -11.168 8.868 1.00 83.12 173 LEU A CA 1
ATOM 1385 C C . LEU A 1 173 ? -13.294 -12.243 8.879 1.00 83.12 173 LEU A C 1
ATOM 1387 O O . LEU A 1 173 ? -12.116 -11.972 8.670 1.00 83.12 173 LEU A O 1
ATOM 1391 N N . GLN A 1 174 ? -13.701 -13.495 9.104 1.00 76.81 174 GLN A N 1
ATOM 1392 C CA . GLN A 1 174 ? -12.789 -14.638 9.148 1.00 76.81 174 GLN A CA 1
ATOM 1393 C C . GLN A 1 174 ? -12.060 -14.818 7.808 1.00 76.81 174 GLN A C 1
ATOM 1395 O O . GLN A 1 174 ? -12.696 -14.869 6.758 1.00 76.81 174 GLN A O 1
ATOM 1400 N N . GLY A 1 175 ? -10.731 -14.952 7.853 1.00 68.94 175 GLY A N 1
ATOM 1401 C CA . GLY A 1 175 ? -9.898 -15.181 6.666 1.00 68.94 175 GLY A CA 1
ATOM 1402 C C . GLY A 1 175 ? -9.574 -13.926 5.848 1.00 68.94 175 GLY A C 1
ATOM 1403 O O . GLY A 1 175 ? -8.915 -14.036 4.818 1.00 68.94 175 GLY A O 1
ATOM 1404 N N . GLN A 1 176 ? -9.998 -12.735 6.289 1.00 69.25 176 GLN A N 1
ATOM 1405 C CA . GLN A 1 176 ? -9.577 -11.473 5.680 1.00 69.25 176 GLN A CA 1
ATOM 1406 C C . GLN A 1 176 ? -8.244 -11.011 6.283 1.00 69.25 176 GLN A C 1
ATOM 1408 O O . GLN A 1 176 ? -8.218 -10.313 7.294 1.00 69.25 176 GLN A O 1
ATOM 1413 N N . GLU A 1 177 ? -7.127 -11.355 5.639 1.00 61.78 177 GLU A N 1
ATOM 1414 C CA . GLU A 1 177 ? -5.785 -10.923 6.076 1.00 61.78 177 GLU A CA 1
ATOM 1415 C C . GLU A 1 177 ? -5.561 -9.404 5.961 1.00 61.78 177 GLU A C 1
ATOM 1417 O O . GLU A 1 177 ? -4.655 -8.859 6.586 1.00 61.78 177 GLU A O 1
ATOM 1422 N N . LYS A 1 178 ? -6.382 -8.700 5.169 1.00 64.19 178 LYS A N 1
ATOM 1423 C CA . LYS A 1 178 ? -6.282 -7.252 4.953 1.00 64.19 178 LYS A CA 1
ATOM 1424 C C . LYS A 1 178 ? -7.666 -6.619 4.865 1.00 64.19 178 LYS A C 1
ATOM 1426 O O . LYS A 1 178 ? -8.552 -7.157 4.202 1.00 64.19 178 LYS A O 1
ATOM 1431 N N . MET A 1 179 ? -7.828 -5.438 5.459 1.00 63.25 179 MET A N 1
ATOM 1432 C CA . MET A 1 179 ? -8.973 -4.576 5.162 1.00 63.25 179 MET A CA 1
ATOM 1433 C C . MET A 1 179 ? -8.971 -4.137 3.690 1.00 63.25 179 MET A C 1
ATOM 1435 O O . MET A 1 179 ? -7.968 -3.641 3.168 1.00 63.25 179 MET A O 1
ATOM 1439 N N . SER A 1 180 ? -10.116 -4.287 3.030 1.00 65.69 180 SER A N 1
ATOM 1440 C CA . SER A 1 180 ? -10.340 -3.868 1.648 1.00 65.69 180 SER A CA 1
ATOM 1441 C C . SER A 1 180 ? -11.518 -2.903 1.579 1.00 65.69 180 SER A C 1
ATOM 1443 O O . SER A 1 180 ? -12.523 -3.098 2.264 1.00 65.69 180 SER A O 1
ATOM 1445 N N . LYS A 1 181 ? -11.422 -1.891 0.705 1.00 60.22 181 LYS A N 1
ATOM 1446 C CA . LYS A 1 181 ? -12.558 -1.011 0.376 1.00 60.22 181 LYS A CA 1
ATOM 1447 C C . LYS A 1 181 ? -13.732 -1.783 -0.231 1.00 60.22 181 LYS A C 1
ATOM 1449 O O . LYS A 1 181 ? -14.864 -1.335 -0.120 1.00 60.22 181 LYS A O 1
ATOM 1454 N N . SER A 1 182 ? -13.465 -2.926 -0.862 1.00 58.34 182 SER A N 1
ATOM 1455 C CA . SER A 1 182 ? -14.492 -3.755 -1.497 1.00 58.34 182 SER A CA 1
ATOM 1456 C C . SER A 1 182 ? -15.407 -4.453 -0.491 1.00 58.34 182 SER A C 1
ATOM 1458 O O . SER A 1 182 ? -16.488 -4.895 -0.871 1.00 58.34 182 SER A O 1
ATOM 1460 N N . ASP A 1 183 ? -14.988 -4.550 0.774 1.00 62.62 183 ASP A N 1
ATOM 1461 C CA . ASP A 1 183 ? -15.742 -5.243 1.806 1.00 62.62 183 ASP A CA 1
ATOM 1462 C C . ASP A 1 183 ? -16.430 -4.239 2.744 1.00 62.62 183 ASP A C 1
ATOM 1464 O O . ASP A 1 183 ? -15.755 -3.477 3.444 1.00 62.62 183 ASP A O 1
ATOM 1468 N N . PRO A 1 184 ? -17.773 -4.268 2.852 1.00 64.75 184 PRO A N 1
ATOM 1469 C CA . PRO A 1 184 ? -18.522 -3.390 3.754 1.00 64.75 184 PRO A CA 1
ATOM 1470 C C . PRO A 1 184 ? -18.279 -3.708 5.242 1.00 64.75 184 PRO A C 1
ATOM 1472 O O . PRO A 1 184 ? -18.844 -3.059 6.123 1.00 64.75 184 PRO A O 1
ATOM 1475 N N . SER A 1 185 ? -17.466 -4.727 5.541 1.00 72.44 185 SER A N 1
ATOM 1476 C CA . SER A 1 185 ? -17.024 -5.085 6.888 1.00 72.44 185 SER A CA 1
ATOM 1477 C C . SER A 1 185 ? -15.874 -4.219 7.407 1.00 72.44 185 SER A C 1
ATOM 1479 O O . SER A 1 185 ? -15.557 -4.323 8.588 1.00 72.44 185 SER A O 1
ATOM 1481 N N . SER A 1 186 ? -15.252 -3.376 6.581 1.00 84.12 186 SER A N 1
ATOM 1482 C CA . SER A 1 186 ? -14.186 -2.464 7.017 1.00 84.12 186 SER A CA 1
ATOM 1483 C C . SER A 1 186 ? -14.755 -1.273 7.794 1.00 84.12 186 SER A C 1
ATOM 1485 O O . SER A 1 186 ? -15.799 -0.736 7.425 1.00 84.12 186 SER A O 1
ATOM 1487 N N . ILE A 1 187 ? -14.073 -0.856 8.865 1.00 87.75 187 ILE A N 1
ATOM 1488 C CA . ILE A 1 187 ? -14.412 0.373 9.600 1.00 87.75 187 ILE A CA 1
ATOM 1489 C C . ILE A 1 187 ? -13.776 1.553 8.867 1.00 87.75 187 ILE A C 1
ATOM 1491 O O . ILE A 1 187 ? -12.560 1.557 8.660 1.00 87.75 187 ILE A O 1
ATOM 1495 N N . PHE A 1 188 ? -14.590 2.528 8.480 1.00 89.44 188 PHE A N 1
ATOM 1496 C CA . PHE A 1 188 ? -14.140 3.768 7.852 1.00 89.44 188 PHE A CA 1
ATOM 1497 C C . PHE A 1 188 ? -13.992 4.886 8.892 1.00 89.44 188 PHE A C 1
ATOM 1499 O O . PHE A 1 188 ? -14.452 4.765 10.028 1.00 89.44 188 PHE A O 1
ATOM 1506 N N . MET A 1 189 ? -13.296 5.962 8.524 1.00 89.12 189 MET A N 1
ATOM 1507 C CA . MET A 1 189 ? -12.961 7.051 9.456 1.00 89.12 189 MET A CA 1
ATOM 1508 C C . MET A 1 189 ? -14.179 7.927 9.779 1.00 89.12 189 MET A C 1
ATOM 1510 O O . MET A 1 189 ? -14.235 8.571 10.825 1.00 89.12 189 MET A O 1
ATOM 1514 N N . GLU A 1 190 ? -15.139 7.940 8.865 1.00 86.19 190 GLU A N 1
ATOM 1515 C CA . GLU A 1 190 ? -16.385 8.689 8.885 1.00 86.19 190 GLU A CA 1
ATOM 1516 C C . GLU A 1 190 ? -17.581 7.873 9.393 1.00 86.19 190 GLU A C 1
ATOM 1518 O O . GLU A 1 190 ? -18.640 8.457 9.601 1.00 86.19 190 GLU A O 1
ATOM 1523 N N . ASP A 1 191 ? -17.418 6.559 9.615 1.00 89.44 191 ASP A N 1
ATOM 1524 C CA . ASP A 1 191 ? -18.498 5.685 10.092 1.00 89.44 191 ASP A CA 1
ATOM 1525 C C . ASP A 1 191 ? -19.122 6.254 11.370 1.00 89.44 191 ASP A C 1
ATOM 1527 O O . ASP A 1 191 ? -18.404 6.622 12.311 1.00 89.44 191 ASP A O 1
ATOM 1531 N N . ASP A 1 192 ? -20.449 6.237 11.464 1.00 90.81 192 ASP A N 1
ATOM 1532 C CA . ASP A 1 192 ? -21.162 6.656 12.670 1.00 90.81 192 ASP A CA 1
ATOM 1533 C C . ASP A 1 192 ? -21.018 5.632 13.812 1.00 90.81 192 ASP A C 1
ATOM 1535 O O . ASP A 1 192 ? -20.684 4.460 13.619 1.00 90.81 192 ASP A O 1
ATOM 1539 N N . GLU A 1 193 ? -21.319 6.051 15.047 1.00 91.31 193 GLU A N 1
ATOM 1540 C CA . GLU A 1 193 ? -21.187 5.191 16.233 1.00 91.31 193 GLU A CA 1
ATOM 1541 C C . GLU A 1 193 ? -21.966 3.870 16.092 1.00 91.31 193 GLU A C 1
ATOM 1543 O O . GLU A 1 193 ? -21.475 2.789 16.435 1.00 91.31 193 GLU A O 1
ATOM 1548 N N . ALA A 1 194 ? -23.178 3.952 15.540 1.00 90.81 194 ALA A N 1
ATOM 1549 C CA . ALA A 1 194 ? -24.036 2.799 15.295 1.00 90.81 194 ALA A CA 1
ATOM 1550 C C . ALA A 1 194 ? -23.439 1.831 14.260 1.00 90.81 194 ALA A C 1
ATOM 1552 O O . ALA A 1 194 ? -23.568 0.613 14.413 1.00 90.81 194 ALA A O 1
ATOM 1553 N N . GLU A 1 195 ? -22.758 2.351 13.239 1.00 90.25 195 GLU A N 1
ATOM 1554 C CA . GLU A 1 195 ? -22.152 1.553 12.174 1.00 90.25 195 GLU A CA 1
ATOM 1555 C C . GLU A 1 195 ? -20.921 0.807 12.679 1.00 90.25 195 GLU A C 1
ATOM 1557 O O . GLU A 1 195 ? -20.830 -0.409 12.491 1.00 90.25 195 GLU A O 1
ATOM 1562 N N . VAL A 1 196 ? -20.042 1.489 13.421 1.00 91.81 196 VAL A N 1
ATOM 1563 C CA . VAL A 1 196 ? -18.889 0.864 14.093 1.00 91.81 196 VAL A CA 1
ATOM 1564 C C . VAL A 1 196 ? -19.356 -0.268 15.010 1.00 91.81 196 VAL A C 1
ATOM 1566 O O . VAL A 1 196 ? -18.835 -1.386 14.951 1.00 91.81 196 VAL A O 1
ATOM 1569 N N . ASN A 1 197 ? -20.395 -0.014 15.814 1.00 91.12 197 ASN A N 1
ATOM 1570 C CA . ASN A 1 197 ? -20.987 -1.015 16.702 1.00 91.12 197 ASN A CA 1
ATOM 1571 C C . ASN A 1 197 ? -21.526 -2.229 15.930 1.00 91.12 197 ASN A C 1
ATOM 1573 O O . ASN A 1 197 ? -21.332 -3.374 16.349 1.00 91.12 197 ASN A O 1
ATOM 1577 N N . LEU A 1 198 ? -22.189 -2.003 14.796 1.00 90.56 198 LEU A N 1
ATOM 1578 C CA . LEU A 1 198 ? -22.756 -3.062 13.964 1.00 90.56 198 LEU A CA 1
ATOM 1579 C C . LEU A 1 198 ? -21.668 -3.889 13.264 1.00 90.56 198 LEU A C 1
ATOM 1581 O O . LEU A 1 198 ? -21.770 -5.122 13.232 1.00 90.56 198 LEU A O 1
ATOM 1585 N N . LYS A 1 199 ? -20.619 -3.237 12.755 1.00 90.75 199 LYS A N 1
ATOM 1586 C CA . LYS A 1 199 ? -19.460 -3.879 12.118 1.00 90.75 199 LYS A CA 1
ATOM 1587 C C . LYS A 1 199 ? -18.695 -4.747 13.119 1.00 90.75 199 LYS A C 1
ATOM 1589 O O . LYS A 1 199 ? -18.503 -5.938 12.868 1.00 90.75 199 LYS A O 1
ATOM 1594 N N . LEU A 1 200 ? -18.388 -4.227 14.310 1.00 90.00 200 LEU A N 1
ATOM 1595 C CA . LEU A 1 200 ? -17.733 -5.006 15.370 1.00 90.00 200 LEU A CA 1
ATOM 1596 C C . LEU A 1 200 ? -18.606 -6.131 15.930 1.00 90.00 200 LEU A C 1
ATOM 1598 O O . LEU A 1 200 ? -18.099 -7.206 16.259 1.00 90.00 200 LEU A O 1
ATOM 1602 N N . LYS A 1 201 ? -19.930 -5.950 15.988 1.00 88.56 201 LYS A N 1
ATOM 1603 C CA . LYS A 1 201 ? -20.841 -7.037 16.372 1.00 88.56 201 LYS A CA 1
ATOM 1604 C C . LYS A 1 201 ? -20.712 -8.228 15.417 1.00 88.56 201 LYS A C 1
ATOM 1606 O O . LYS A 1 201 ? -20.653 -9.366 15.889 1.00 88.56 201 LYS A O 1
ATOM 1611 N N . LYS A 1 202 ? -20.601 -7.964 14.110 1.00 87.94 202 LYS A N 1
ATOM 1612 C CA . LYS A 1 202 ? -20.405 -8.972 13.052 1.00 87.94 202 LYS A CA 1
ATOM 1613 C C . LYS A 1 202 ? -18.966 -9.490 12.935 1.00 87.94 202 LYS A C 1
ATOM 1615 O O . LYS A 1 202 ? -18.765 -10.500 12.270 1.00 87.94 202 LYS A O 1
ATOM 1620 N N . ALA A 1 203 ? -17.996 -8.839 13.575 1.00 89.19 203 ALA A N 1
ATOM 1621 C CA . ALA A 1 203 ? -16.595 -9.230 13.480 1.00 89.19 203 ALA A CA 1
ATOM 1622 C C . ALA A 1 203 ? -16.347 -10.658 13.992 1.00 89.19 203 ALA A C 1
ATOM 1624 O O . ALA A 1 203 ? -16.982 -11.120 14.951 1.00 89.19 203 ALA A O 1
ATOM 1625 N N . TYR A 1 204 ? -15.398 -11.345 13.370 1.00 87.50 204 TYR A N 1
ATOM 1626 C CA . TYR A 1 204 ? -14.926 -12.652 13.792 1.00 87.50 204 TYR A CA 1
ATOM 1627 C C . TYR A 1 204 ? -14.187 -12.521 15.126 1.00 87.50 204 TYR A C 1
ATOM 1629 O O . TYR A 1 204 ? -13.209 -11.793 15.242 1.00 87.50 204 TYR A O 1
ATOM 1637 N N . CYS A 1 205 ? -14.696 -13.184 16.162 1.00 87.94 205 CYS A N 1
ATOM 1638 C CA . CYS A 1 205 ? -14.095 -13.159 17.495 1.00 87.94 205 CYS A CA 1
ATOM 1639 C C . CYS A 1 205 ? -14.458 -14.458 18.237 1.00 87.94 205 CYS A C 1
ATOM 1641 O O . CYS A 1 205 ? -15.374 -14.465 19.068 1.00 87.94 205 CYS A O 1
ATOM 1643 N N . PRO A 1 206 ? -13.845 -15.587 17.848 1.00 89.06 206 PRO A N 1
ATOM 1644 C CA . PRO A 1 206 ? -14.073 -16.881 18.484 1.00 89.06 206 PRO A CA 1
ATOM 1645 C C . PRO A 1 206 ? -13.587 -16.891 19.948 1.00 89.06 206 PRO A C 1
ATOM 1647 O O . PRO A 1 206 ? -12.493 -16.404 20.226 1.00 89.06 206 PRO A O 1
ATOM 1650 N N . PRO A 1 207 ? -14.348 -17.471 20.896 1.00 88.56 207 PRO A N 1
ATOM 1651 C CA . PRO A 1 207 ? -13.925 -17.543 22.293 1.00 88.56 207 PRO A CA 1
ATOM 1652 C C . PRO A 1 207 ? -12.662 -18.403 22.444 1.00 88.56 207 PRO A C 1
ATOM 1654 O O . PRO A 1 207 ? -12.565 -19.461 21.823 1.00 88.56 207 PRO A O 1
ATOM 1657 N N . LYS A 1 208 ? -11.724 -17.970 23.299 1.00 88.44 208 LYS A N 1
ATOM 1658 C CA . LYS A 1 208 ? -10.451 -18.654 23.618 1.00 88.44 208 LYS A CA 1
ATOM 1659 C C . LYS A 1 208 ? -9.467 -18.837 22.458 1.00 88.44 208 LYS A C 1
ATOM 1661 O O . LYS A 1 208 ? -8.443 -19.486 22.636 1.00 88.44 208 LYS A O 1
ATOM 1666 N N . ILE A 1 209 ? -9.750 -18.277 21.284 1.00 87.25 209 ILE A N 1
ATOM 1667 C CA . ILE A 1 209 ? -8.863 -18.350 20.122 1.00 87.25 209 ILE A CA 1
ATOM 1668 C C . ILE A 1 209 ? -8.290 -16.956 19.863 1.00 87.25 209 ILE A C 1
ATOM 1670 O O . ILE A 1 209 ? -9.015 -16.014 19.526 1.00 87.25 209 ILE A O 1
ATOM 1674 N N . VAL A 1 210 ? -6.977 -16.839 20.049 1.00 84.19 210 VAL A N 1
ATOM 1675 C CA . VAL A 1 210 ? -6.229 -15.585 19.885 1.00 84.19 210 VAL A CA 1
ATOM 1676 C C . VAL A 1 210 ? -5.709 -15.426 18.461 1.00 84.19 210 VAL A C 1
ATOM 1678 O O . VAL A 1 210 ? -5.741 -14.330 17.905 1.00 84.19 210 VAL A O 1
ATOM 1681 N N . GLU A 1 211 ? -5.251 -16.522 17.860 1.00 82.38 211 GLU A N 1
ATOM 1682 C CA . GLU A 1 211 ? -4.664 -16.515 16.525 1.00 82.38 211 GLU A CA 1
ATOM 1683 C C . GLU A 1 211 ? -5.709 -16.152 15.457 1.00 82.38 211 GLU A C 1
ATOM 1685 O O . GLU A 1 211 ? -6.789 -16.744 15.387 1.00 82.38 211 GLU A O 1
ATOM 1690 N N . GLY A 1 212 ? -5.398 -15.138 14.640 1.00 79.00 212 GLY A N 1
ATOM 1691 C CA . GLY A 1 212 ? -6.285 -14.641 13.584 1.00 79.00 212 GLY A CA 1
ATOM 1692 C C . GLY A 1 212 ? -7.544 -13.926 14.087 1.00 79.00 212 GLY A C 1
ATOM 1693 O O . GLY A 1 212 ? -8.535 -13.854 13.359 1.00 79.00 212 GLY A O 1
ATOM 1694 N N . ASN A 1 213 ? -7.550 -13.434 15.332 1.00 88.31 213 ASN A N 1
ATOM 1695 C CA . ASN A 1 213 ? -8.681 -12.709 15.906 1.00 88.31 213 ASN A CA 1
ATOM 1696 C C . ASN A 1 213 ? -8.556 -11.192 15.644 1.00 88.31 213 ASN A C 1
ATOM 1698 O O . ASN A 1 213 ? -7.797 -10.514 16.349 1.00 88.31 213 ASN A O 1
ATOM 1702 N N . PRO A 1 214 ? -9.319 -10.621 14.690 1.00 87.69 214 PRO A N 1
ATOM 1703 C CA . PRO A 1 214 ? -9.190 -9.213 14.329 1.00 87.69 214 PRO A CA 1
ATOM 1704 C C . PRO A 1 214 ? -9.494 -8.280 15.503 1.00 87.69 214 PRO A C 1
ATOM 1706 O O . PRO A 1 214 ? -8.832 -7.261 15.659 1.00 87.69 214 PRO A O 1
ATOM 1709 N N . CYS A 1 215 ? -10.427 -8.627 16.395 1.00 90.19 215 CYS A N 1
ATOM 1710 C CA . CYS A 1 215 ? -10.725 -7.774 17.547 1.00 90.19 215 CYS A CA 1
ATOM 1711 C C . CYS A 1 215 ? -9.515 -7.616 18.483 1.00 90.19 215 CYS A C 1
ATOM 1713 O O . CYS A 1 215 ? -9.270 -6.516 18.975 1.00 90.19 215 CYS A O 1
ATOM 1715 N N . LEU A 1 216 ? -8.742 -8.683 18.708 1.00 90.56 216 LEU A N 1
ATOM 1716 C CA . LEU A 1 216 ? -7.540 -8.619 19.545 1.00 90.56 216 LEU A CA 1
ATOM 1717 C C . LEU A 1 216 ? -6.416 -7.839 18.860 1.00 90.56 216 LEU A C 1
ATOM 1719 O O . LEU A 1 216 ? -5.725 -7.061 19.518 1.00 90.56 216 LEU A O 1
ATOM 1723 N N . GLU A 1 217 ? -6.266 -7.977 17.542 1.00 88.81 217 GLU A N 1
ATOM 1724 C CA . GLU A 1 217 ? -5.291 -7.189 16.784 1.00 88.81 217 GLU A CA 1
ATOM 1725 C C . GLU A 1 217 ? -5.590 -5.688 16.832 1.00 88.81 217 GLU A C 1
ATOM 1727 O O . GLU A 1 217 ? -4.674 -4.888 17.018 1.00 88.81 217 GLU A O 1
ATOM 1732 N N . TYR A 1 218 ? -6.861 -5.289 16.757 1.00 89.31 218 TYR A N 1
ATOM 1733 C CA . TYR A 1 218 ? -7.241 -3.882 16.901 1.00 89.31 218 TYR A CA 1
ATOM 1734 C C . TYR A 1 218 ? -6.907 -3.358 18.301 1.00 89.31 218 TYR A C 1
ATOM 1736 O O . TYR A 1 218 ? -6.411 -2.239 18.438 1.00 89.31 218 TYR A O 1
ATOM 1744 N N . VAL A 1 219 ? -7.106 -4.166 19.347 1.00 89.50 219 VAL A N 1
ATOM 1745 C CA . VAL A 1 219 ? -6.684 -3.776 20.700 1.00 89.50 219 VAL A CA 1
ATOM 1746 C C . VAL A 1 219 ? -5.164 -3.601 20.770 1.00 89.50 219 VAL A C 1
ATOM 1748 O O . VAL A 1 219 ? -4.695 -2.587 21.287 1.00 89.50 219 VAL A O 1
ATOM 1751 N N . LYS A 1 220 ? -4.397 -4.534 20.196 1.00 87.62 220 LYS A N 1
ATOM 1752 C CA . LYS A 1 220 ? -2.927 -4.515 20.195 1.00 87.62 220 LYS A CA 1
ATOM 1753 C C . LYS A 1 220 ? -2.326 -3.332 19.439 1.00 87.62 220 LYS A C 1
ATOM 1755 O O . LYS A 1 220 ? -1.386 -2.715 19.930 1.00 87.62 220 LYS A O 1
ATOM 1760 N N . TYR A 1 221 ? -2.816 -3.062 18.231 1.00 86.06 221 TYR A N 1
ATOM 1761 C CA . TYR A 1 221 ? -2.182 -2.124 17.300 1.00 86.06 221 TYR A CA 1
ATOM 1762 C C . TYR A 1 221 ? -2.817 -0.731 17.299 1.00 86.06 221 TYR A C 1
ATOM 1764 O O . TYR A 1 221 ? -2.151 0.217 16.891 1.00 86.06 221 TYR A O 1
ATOM 1772 N N . LEU A 1 222 ? -4.064 -0.581 17.764 1.00 87.00 222 LEU A N 1
ATOM 1773 C CA . LEU A 1 222 ? -4.739 0.720 17.846 1.00 87.00 222 LEU A CA 1
ATOM 1774 C C . LEU A 1 222 ? -4.969 1.151 19.292 1.00 87.00 222 LEU A C 1
ATOM 1776 O O . LEU A 1 222 ? -4.483 2.201 19.701 1.00 87.00 222 LEU A O 1
ATOM 1780 N N . ILE A 1 223 ? -5.688 0.350 20.079 1.00 89.81 223 ILE A N 1
ATOM 1781 C CA . ILE A 1 223 ? -6.198 0.813 21.378 1.00 89.81 223 ILE A CA 1
ATOM 1782 C C . ILE A 1 223 ? -5.082 0.971 22.414 1.00 89.81 223 ILE A C 1
ATOM 1784 O O . ILE A 1 223 ? -4.970 2.035 23.024 1.00 89.81 223 ILE A O 1
ATOM 1788 N N . LEU A 1 224 ? -4.233 -0.048 22.587 1.00 87.25 224 LEU A N 1
ATOM 1789 C CA . LEU A 1 224 ? -3.123 -0.003 23.543 1.00 87.25 224 LEU A CA 1
ATOM 1790 C C . LEU A 1 224 ? -2.093 1.085 23.188 1.00 87.25 224 LEU A C 1
ATOM 1792 O O . LEU A 1 224 ? -1.737 1.849 24.080 1.00 87.25 224 LEU A O 1
ATOM 1796 N N . PRO A 1 225 ? -1.645 1.261 21.929 1.00 86.00 225 PRO A N 1
ATOM 1797 C CA . PRO A 1 225 ? -0.746 2.361 21.586 1.00 86.00 225 PRO A CA 1
ATOM 1798 C C . PRO A 1 225 ? -1.371 3.750 21.774 1.00 86.00 225 PRO A C 1
ATOM 1800 O O . PRO A 1 225 ? -0.654 4.689 22.119 1.00 86.00 225 PRO A O 1
ATOM 1803 N N . TRP A 1 226 ? -2.687 3.889 21.571 1.00 89.06 226 TRP A N 1
ATOM 1804 C CA . TRP A 1 226 ? -3.382 5.176 21.664 1.00 89.06 226 TRP A CA 1
ATOM 1805 C C . TRP A 1 226 ? -3.679 5.598 23.106 1.00 89.06 226 TRP A C 1
ATOM 1807 O O . TRP A 1 226 ? -3.391 6.730 23.494 1.00 89.06 226 TRP A O 1
ATOM 1817 N N . PHE A 1 227 ? -4.245 4.697 23.912 1.00 86.88 227 PHE A N 1
ATOM 1818 C CA . PHE A 1 227 ? -4.680 4.999 25.280 1.00 86.88 227 PHE A CA 1
ATOM 1819 C C . PHE A 1 227 ? -3.722 4.489 26.363 1.00 86.88 227 PHE A C 1
ATOM 1821 O O . PHE A 1 227 ? -3.854 4.903 27.510 1.00 86.88 227 PHE A O 1
ATOM 1828 N N . LYS A 1 228 ? -2.757 3.619 26.026 1.00 87.06 228 LYS A N 1
ATOM 1829 C CA . LYS A 1 228 ? -1.860 2.882 26.952 1.00 87.06 228 LYS A CA 1
ATOM 1830 C C . LYS A 1 228 ? -2.551 1.877 27.874 1.00 87.06 228 LYS A C 1
ATOM 1832 O O . LYS A 1 228 ? -1.879 1.114 28.556 1.00 87.06 228 LYS A O 1
ATOM 1837 N N . GLU A 1 229 ? -3.874 1.854 27.866 1.00 89.38 229 GLU A N 1
ATOM 1838 C CA . GLU A 1 229 ? -4.702 0.924 28.612 1.00 89.38 229 GLU A CA 1
ATOM 1839 C C . GLU A 1 229 ? -5.943 0.556 27.797 1.00 89.38 229 GLU A C 1
ATOM 1841 O O . GLU A 1 229 ? -6.415 1.319 26.949 1.00 89.38 229 GLU A O 1
ATOM 1846 N N . PHE A 1 230 ? -6.489 -0.623 28.067 1.00 91.06 230 PHE A N 1
ATOM 1847 C CA . PHE A 1 230 ? -7.746 -1.085 27.508 1.00 91.06 230 PHE A CA 1
ATOM 1848 C C . PHE A 1 230 ? -8.712 -1.456 28.627 1.00 91.06 230 PHE A C 1
ATOM 1850 O O . PHE A 1 230 ? -8.444 -2.330 29.448 1.00 91.06 230 PHE A O 1
ATOM 1857 N N . ILE A 1 231 ? -9.850 -0.772 28.658 1.00 89.00 231 ILE A N 1
ATOM 1858 C CA . ILE A 1 231 ? -10.835 -0.883 29.727 1.00 89.00 231 ILE A CA 1
ATOM 1859 C C . ILE A 1 231 ? -12.015 -1.728 29.252 1.00 89.00 231 ILE A C 1
ATOM 1861 O O . ILE A 1 231 ? -12.709 -1.347 28.308 1.00 89.00 231 ILE A O 1
ATOM 1865 N N . VAL A 1 232 ? -12.278 -2.839 29.944 1.00 88.44 232 VAL A N 1
ATOM 1866 C CA . VAL A 1 232 ? 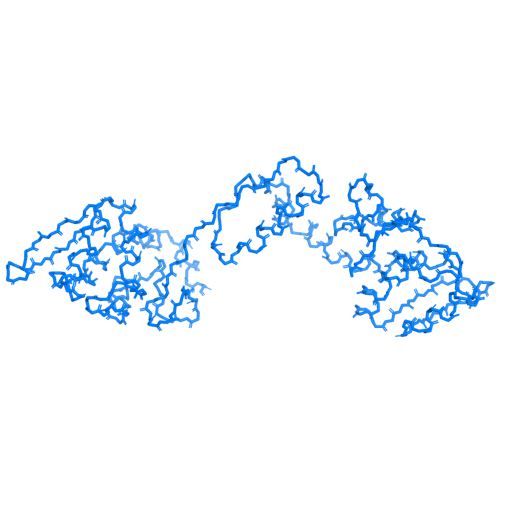-13.451 -3.688 29.712 1.00 88.44 232 VAL A CA 1
ATOM 1867 C C . VAL A 1 232 ? -14.433 -3.531 30.871 1.00 88.44 232 VAL A C 1
ATOM 1869 O O . VAL A 1 232 ? -14.235 -4.047 31.975 1.00 88.44 232 VAL A O 1
ATOM 1872 N N . GLU A 1 233 ? -15.523 -2.817 30.598 1.00 81.94 233 GLU A N 1
ATOM 1873 C CA . GLU A 1 233 ? -16.631 -2.610 31.529 1.00 81.94 233 GLU A CA 1
ATOM 1874 C C . GLU A 1 233 ? -17.520 -3.861 31.560 1.00 81.94 233 GLU A C 1
ATOM 1876 O O . GLU A 1 233 ? -18.239 -4.150 30.604 1.00 81.94 233 GLU A O 1
ATOM 1881 N N . ARG A 1 234 ? -17.480 -4.614 32.666 1.00 80.19 234 ARG A N 1
ATOM 1882 C CA . ARG A 1 234 ? -18.324 -5.798 32.881 1.00 80.19 234 ARG A CA 1
ATOM 1883 C C . ARG A 1 234 ? -19.128 -5.664 34.160 1.00 80.19 234 ARG A C 1
ATOM 1885 O O . ARG A 1 234 ? -18.670 -5.095 35.151 1.00 80.19 234 ARG A O 1
ATOM 1892 N N . ASN A 1 235 ? -20.324 -6.245 34.156 1.00 74.44 235 ASN A N 1
ATOM 1893 C CA . ASN A 1 235 ? -21.145 -6.350 35.359 1.00 74.44 235 ASN A CA 1
ATOM 1894 C C . ASN A 1 235 ? -20.419 -7.184 36.428 1.00 74.44 235 ASN A C 1
ATOM 1896 O O . ASN A 1 235 ? -19.663 -8.097 36.101 1.00 74.44 235 ASN A O 1
ATOM 1900 N N . ALA A 1 236 ? -20.712 -6.945 37.711 1.00 68.88 236 ALA A N 1
ATOM 1901 C CA . ALA A 1 236 ? -20.093 -7.677 38.826 1.00 68.88 236 ALA A CA 1
ATOM 1902 C C . ALA A 1 236 ? -20.257 -9.211 38.733 1.00 68.88 236 ALA A C 1
ATOM 1904 O O . ALA A 1 236 ? -19.427 -9.954 39.241 1.00 68.88 236 ALA A O 1
ATOM 1905 N N . LYS A 1 237 ? -21.301 -9.691 38.039 1.00 66.69 237 LYS A N 1
ATOM 1906 C CA . LYS A 1 237 ? -21.542 -11.122 37.775 1.00 66.69 237 LYS A CA 1
ATOM 1907 C C . LYS A 1 237 ? -20.627 -11.728 36.697 1.00 66.69 237 LYS A C 1
ATOM 1909 O O . LYS A 1 237 ? -20.477 -12.941 36.670 1.00 66.69 237 LYS A O 1
ATOM 1914 N N . ASN A 1 238 ? -20.012 -10.901 35.850 1.00 65.81 238 ASN A N 1
ATOM 1915 C CA . ASN A 1 238 ? -19.167 -11.305 34.718 1.00 65.81 238 ASN A CA 1
ATOM 1916 C C . ASN A 1 238 ? -17.677 -10.977 34.963 1.00 65.81 238 ASN A C 1
ATOM 1918 O O . ASN A 1 238 ? -16.927 -10.753 34.018 1.00 65.81 238 ASN A O 1
ATOM 1922 N N . GLY A 1 239 ? -17.253 -10.890 36.228 1.00 64.06 239 GLY A N 1
ATOM 1923 C CA . GLY A 1 239 ? -15.854 -10.625 36.596 1.00 64.06 239 GLY A CA 1
ATOM 1924 C C . GLY A 1 239 ? -15.506 -9.156 36.860 1.00 64.06 239 GLY A C 1
ATOM 1925 O O . GLY A 1 239 ? -14.375 -8.870 37.233 1.00 64.06 239 GLY A O 1
ATOM 1926 N N . GLY A 1 240 ? -16.468 -8.232 36.740 1.00 74.12 240 GLY A N 1
ATOM 1927 C CA . GLY A 1 240 ? -16.272 -6.820 37.082 1.00 74.12 240 GLY A CA 1
ATOM 1928 C C . GLY A 1 240 ? -15.382 -6.040 36.105 1.00 74.12 240 GLY A C 1
ATOM 1929 O O . GLY A 1 240 ? -14.844 -6.569 35.132 1.00 74.12 240 GLY A O 1
ATOM 1930 N N . HIS A 1 241 ? -15.272 -4.735 36.350 1.00 84.44 241 HIS A N 1
ATOM 1931 C CA . HIS A 1 241 ? -14.474 -3.822 35.536 1.00 84.44 241 HIS A CA 1
ATOM 1932 C C . HIS A 1 241 ? -12.993 -4.219 35.577 1.00 84.44 241 HIS A C 1
ATOM 1934 O O . HIS A 1 241 ? -12.396 -4.239 36.654 1.00 84.44 241 HIS A O 1
ATOM 1940 N N . LYS A 1 242 ? -12.397 -4.508 34.416 1.00 86.38 242 LYS A N 1
ATOM 1941 C CA . LYS A 1 242 ? -10.981 -4.889 34.310 1.00 86.38 242 LYS A CA 1
ATOM 1942 C C . LYS A 1 242 ? -10.269 -3.965 33.331 1.00 86.38 242 LYS A C 1
ATOM 1944 O O . LYS A 1 242 ? -10.776 -3.703 32.241 1.00 86.38 242 LYS A O 1
ATOM 1949 N N . THR A 1 243 ? -9.107 -3.478 33.744 1.00 90.25 243 THR A N 1
ATOM 1950 C CA . THR A 1 243 ? -8.222 -2.653 32.922 1.00 90.25 243 THR A CA 1
ATOM 1951 C C . THR A 1 243 ? -7.003 -3.482 32.560 1.00 90.25 243 THR A C 1
ATOM 1953 O O . THR A 1 243 ? -6.373 -4.063 33.440 1.00 90.25 243 THR A O 1
ATOM 1956 N N . PHE A 1 244 ? -6.694 -3.536 31.272 1.00 90.38 244 PHE A N 1
ATOM 1957 C CA . PHE A 1 244 ? -5.537 -4.220 30.713 1.00 90.38 244 PHE A CA 1
ATOM 1958 C C . PHE A 1 244 ? -4.495 -3.180 30.328 1.00 90.38 244 PHE A C 1
ATOM 1960 O O . PHE A 1 244 ? -4.798 -2.264 29.562 1.00 90.38 244 PHE A O 1
ATOM 1967 N N . THR A 1 245 ? -3.282 -3.307 30.855 1.00 89.19 245 THR A N 1
ATOM 1968 C CA . THR A 1 245 ? -2.178 -2.381 30.530 1.00 89.19 245 THR A CA 1
ATOM 1969 C C . THR A 1 245 ? -1.186 -2.987 29.546 1.00 89.19 245 THR A C 1
ATOM 1971 O O . THR A 1 245 ? -0.485 -2.264 28.840 1.00 89.19 245 THR A O 1
ATOM 1974 N N . SER A 1 246 ? -1.168 -4.316 29.451 1.00 88.50 246 SER A N 1
ATOM 1975 C CA . SER A 1 246 ? -0.343 -5.072 28.518 1.00 88.50 246 SER A CA 1
ATOM 1976 C C . SER A 1 246 ? -1.202 -5.969 27.625 1.00 88.50 246 SER A C 1
ATOM 1978 O O . SER A 1 246 ? -2.316 -6.372 27.978 1.00 88.50 246 SER A O 1
ATOM 1980 N N . PHE A 1 247 ? -0.696 -6.268 26.429 1.00 89.25 247 PHE A N 1
ATOM 1981 C CA . PHE A 1 247 ? -1.384 -7.173 25.506 1.00 89.25 247 PHE A CA 1
ATOM 1982 C C . PHE A 1 247 ? -1.294 -8.628 25.988 1.00 89.25 247 PHE A C 1
ATOM 1984 O O . PHE A 1 247 ? -2.196 -9.426 25.748 1.00 89.25 247 PHE A O 1
ATOM 1991 N N . GLU A 1 248 ? -0.231 -8.956 26.717 1.00 90.38 248 GLU A N 1
ATOM 1992 C CA . GLU A 1 248 ? 0.012 -10.258 27.326 1.00 90.38 248 GLU A CA 1
ATOM 1993 C C . GLU A 1 248 ? -1.039 -10.582 28.400 1.00 90.38 248 GLU A C 1
ATOM 1995 O O . GLU A 1 248 ? -1.577 -11.689 28.407 1.00 90.38 248 GLU A O 1
ATOM 2000 N N . GLU A 1 249 ? -1.397 -9.609 29.250 1.00 91.69 249 GLU A N 1
ATOM 2001 C CA . GLU A 1 249 ? -2.503 -9.746 30.215 1.00 91.69 249 GLU A CA 1
ATOM 2002 C C . GLU A 1 249 ? -3.834 -10.027 29.511 1.00 91.69 249 GLU A C 1
ATOM 2004 O O . GLU A 1 249 ? -4.589 -10.903 29.929 1.00 91.69 249 GLU A O 1
ATOM 2009 N N . LEU A 1 250 ? -4.114 -9.298 28.426 1.00 89.62 250 LEU A N 1
ATOM 2010 C CA . LEU A 1 250 ? -5.339 -9.468 27.647 1.00 89.62 250 LEU A CA 1
ATOM 2011 C C . LEU A 1 250 ? -5.432 -10.874 27.040 1.00 89.62 250 LEU A C 1
ATOM 2013 O O . LEU A 1 250 ? -6.495 -11.493 27.084 1.00 89.62 250 LEU A O 1
ATOM 2017 N N . ILE A 1 251 ? -4.330 -11.369 26.470 1.00 90.69 251 ILE A N 1
ATOM 2018 C CA . ILE A 1 251 ? -4.262 -12.705 25.868 1.00 90.69 251 ILE A CA 1
ATOM 2019 C C . ILE A 1 251 ? -4.501 -13.785 26.920 1.00 90.69 251 ILE A C 1
ATOM 2021 O O . ILE A 1 251 ? -5.350 -14.648 26.704 1.00 90.69 251 ILE A O 1
ATOM 2025 N N . ALA A 1 252 ? -3.805 -13.721 28.057 1.00 90.94 252 ALA A N 1
ATOM 2026 C CA . ALA A 1 252 ? -3.916 -14.736 29.104 1.00 90.94 252 ALA A CA 1
ATOM 2027 C C . ALA A 1 252 ? -5.362 -14.867 29.622 1.00 90.94 252 ALA A C 1
ATOM 2029 O O . ALA A 1 252 ? -5.894 -15.970 29.790 1.00 90.94 252 ALA A O 1
ATOM 2030 N N . ASP A 1 253 ? -6.034 -13.734 29.805 1.00 89.94 253 ASP A N 1
ATOM 2031 C CA . ASP A 1 253 ? -7.448 -13.662 30.172 1.00 89.94 253 ASP A CA 1
ATOM 2032 C C . ASP A 1 253 ? -8.383 -14.218 29.088 1.00 89.94 253 ASP A C 1
ATOM 2034 O O . ASP A 1 253 ? -9.400 -14.852 29.382 1.00 89.94 253 ASP A O 1
ATOM 2038 N N . TYR A 1 254 ? -8.068 -13.965 27.819 1.00 89.81 254 TYR A N 1
ATOM 2039 C CA . TYR A 1 254 ? -8.888 -14.416 26.701 1.00 89.81 254 TYR A CA 1
ATOM 2040 C C . TYR A 1 254 ? -8.760 -15.929 26.470 1.00 89.81 254 TYR A C 1
ATOM 2042 O O . TYR A 1 254 ? -9.768 -16.605 26.254 1.00 89.81 254 TYR A O 1
ATOM 2050 N N . GLU A 1 255 ? -7.546 -16.481 26.570 1.00 9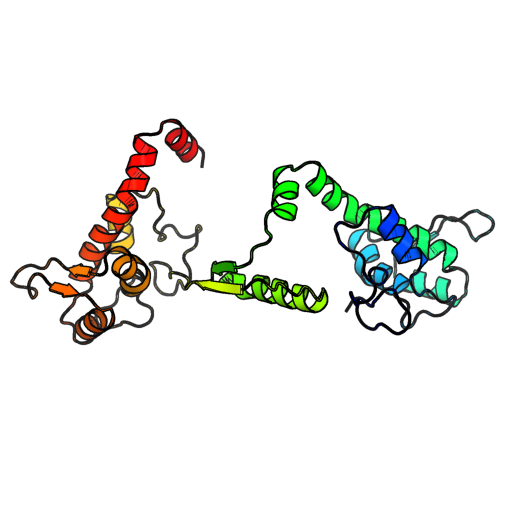0.12 255 GLU A N 1
ATOM 2051 C CA . GLU A 1 255 ? -7.253 -17.916 26.420 1.00 90.12 255 GLU A CA 1
ATOM 2052 C C . GLU A 1 255 ? -7.821 -18.752 27.571 1.00 90.12 255 GLU A C 1
ATOM 2054 O O . GLU A 1 255 ? -8.430 -19.804 27.346 1.00 90.12 255 GLU A O 1
ATOM 2059 N N . SER A 1 256 ? -7.690 -18.263 28.808 1.00 89.94 256 SER A N 1
ATOM 2060 C CA . SER A 1 256 ? -8.302 -18.897 29.984 1.00 89.94 256 SER A CA 1
ATOM 2061 C C . SER A 1 256 ? -9.837 -18.876 29.919 1.00 89.94 256 SER A C 1
ATOM 2063 O O . SER A 1 256 ? -10.508 -19.754 30.472 1.00 89.94 256 SER A O 1
ATOM 2065 N N . GLY A 1 257 ? -10.403 -17.930 29.164 1.00 85.38 257 GLY A N 1
ATOM 2066 C CA . GLY A 1 257 ? -11.838 -17.697 29.047 1.00 85.38 257 GLY A CA 1
ATOM 2067 C C . GLY A 1 257 ? -12.399 -16.801 30.145 1.00 85.38 257 GLY A C 1
ATOM 2068 O O . GLY A 1 257 ? -13.621 -16.694 30.251 1.00 85.38 257 GLY A O 1
ATOM 2069 N N . GLU A 1 258 ? -11.539 -16.161 30.941 1.00 85.38 258 GLU A N 1
ATOM 2070 C CA . GLU A 1 258 ? -11.946 -15.106 31.868 1.00 85.38 258 GLU A CA 1
ATOM 2071 C C . GLU A 1 258 ? -12.500 -13.889 31.120 1.00 85.38 258 GLU A C 1
ATOM 2073 O O . GLU A 1 258 ? -13.417 -13.238 31.619 1.00 85.38 258 GLU A O 1
ATOM 2078 N N . LEU A 1 259 ? -11.990 -13.586 29.921 1.00 86.50 259 LEU A N 1
ATOM 2079 C CA . LEU A 1 259 ? -12.500 -12.538 29.038 1.00 86.50 259 LEU A CA 1
ATOM 2080 C C . LEU A 1 259 ? -13.291 -13.138 27.871 1.00 86.50 259 LEU A C 1
ATOM 2082 O O . LEU A 1 259 ? -12.752 -13.848 27.023 1.00 86.50 259 LEU A O 1
ATOM 2086 N N . HIS A 1 260 ? -14.583 -12.812 27.798 1.00 87.81 260 HIS A N 1
ATOM 2087 C CA . HIS A 1 260 ? -15.465 -13.317 26.751 1.00 87.81 260 HIS A CA 1
ATOM 2088 C C . HIS A 1 260 ? -15.576 -12.327 25.570 1.00 87.81 260 HIS A C 1
ATOM 2090 O O . HIS A 1 260 ? -15.643 -11.114 25.792 1.00 87.81 260 HIS A O 1
ATOM 2096 N N . PRO A 1 261 ? -15.702 -12.800 24.310 1.00 87.94 261 PRO A N 1
ATOM 2097 C CA . PRO A 1 261 ? -15.931 -11.944 23.137 1.00 87.94 261 PRO A CA 1
ATOM 2098 C C . PRO A 1 261 ? -17.093 -10.948 23.282 1.00 87.94 261 PRO A C 1
ATOM 2100 O O . PRO A 1 261 ? -17.070 -9.863 22.706 1.00 87.94 261 PRO A O 1
ATOM 2103 N N . VAL A 1 262 ? -18.124 -11.332 24.042 1.00 87.81 262 VAL A N 1
ATOM 2104 C CA . VAL A 1 262 ? -19.329 -10.518 24.289 1.00 87.81 262 VAL A CA 1
ATOM 2105 C C . VAL A 1 262 ? -19.016 -9.269 25.110 1.00 87.81 262 VAL A C 1
ATOM 2107 O O . VAL A 1 262 ? -19.681 -8.259 24.916 1.00 87.81 262 VAL A O 1
ATOM 2110 N N . ASP A 1 263 ? -17.997 -9.321 25.966 1.00 88.81 263 ASP A N 1
ATOM 2111 C CA . ASP A 1 263 ? -17.546 -8.175 26.757 1.00 88.81 263 ASP A CA 1
ATOM 2112 C C . ASP A 1 263 ? -16.447 -7.389 26.021 1.00 88.81 263 ASP A C 1
ATOM 2114 O O . ASP A 1 263 ? -16.422 -6.158 26.051 1.00 88.81 263 ASP A O 1
ATOM 2118 N N . LEU A 1 264 ? -15.571 -8.097 25.297 1.00 89.69 264 LEU A N 1
ATOM 2119 C CA . LEU A 1 264 ? -14.490 -7.500 24.508 1.00 89.69 264 LEU A CA 1
ATOM 2120 C C . LEU A 1 264 ? -15.024 -6.579 23.400 1.00 89.69 264 LEU A C 1
ATOM 2122 O O . LEU A 1 264 ? -14.528 -5.466 23.236 1.00 89.69 264 LEU A O 1
ATOM 2126 N N . LYS A 1 265 ? -16.028 -7.031 22.633 1.00 91.06 265 LYS A N 1
ATOM 2127 C CA . LYS A 1 265 ? -16.549 -6.288 21.472 1.00 91.06 265 LYS A CA 1
ATOM 2128 C C . LYS A 1 265 ? -17.119 -4.910 21.847 1.00 91.06 265 LYS A C 1
ATOM 2130 O O . LYS A 1 265 ? -16.686 -3.939 21.236 1.00 91.06 265 LYS A O 1
ATOM 2135 N N . PRO A 1 266 ? -18.031 -4.771 22.831 1.00 91.19 266 PRO A N 1
ATOM 2136 C CA . PRO A 1 266 ? -18.536 -3.463 23.248 1.00 91.19 266 PRO A CA 1
ATOM 2137 C C . PRO A 1 266 ? -17.442 -2.533 23.780 1.00 91.19 266 PRO A C 1
ATOM 2139 O O . PRO A 1 266 ? -17.446 -1.345 23.460 1.00 91.19 266 PRO A O 1
ATOM 2142 N N . ALA A 1 267 ? -16.491 -3.069 24.552 1.00 91.56 267 ALA A N 1
ATOM 2143 C CA . ALA A 1 267 ? -15.355 -2.301 25.056 1.00 91.56 267 ALA A CA 1
ATOM 2144 C C . ALA A 1 267 ? -14.481 -1.764 23.910 1.00 91.56 267 ALA A C 1
ATOM 2146 O O . ALA A 1 267 ? -14.145 -0.577 23.882 1.00 91.56 267 ALA A O 1
ATOM 2147 N N . LEU A 1 268 ? -14.187 -2.613 22.919 1.00 92.19 268 LEU A N 1
ATOM 2148 C CA . LEU A 1 268 ? -13.463 -2.226 21.710 1.00 92.19 268 LEU A CA 1
ATOM 2149 C C . LEU A 1 268 ? -14.226 -1.162 20.912 1.00 92.19 268 LEU A C 1
ATOM 2151 O O . LEU A 1 268 ? -13.628 -0.156 20.532 1.0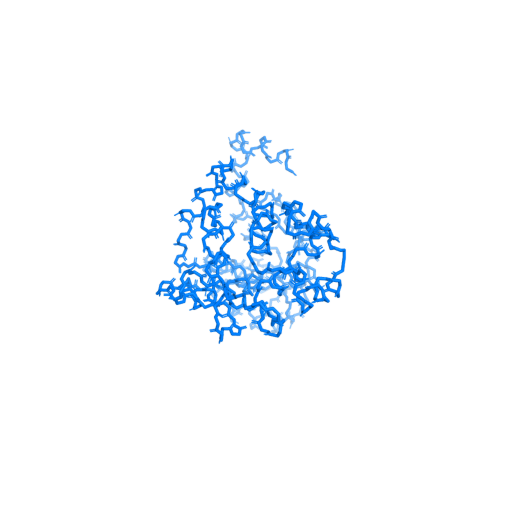0 92.19 268 LEU A O 1
ATOM 2155 N N . SER A 1 269 ? -15.538 -1.324 20.710 1.00 93.12 269 SER A N 1
ATOM 2156 C CA . SER A 1 269 ? -16.339 -0.320 20.005 1.00 93.12 269 SER A CA 1
ATOM 2157 C C . SER A 1 269 ? -16.311 1.032 20.707 1.00 93.12 269 SER A C 1
ATOM 2159 O O . SER A 1 269 ? -16.120 2.058 20.060 1.00 93.12 269 SER A O 1
ATOM 2161 N N . LYS A 1 270 ? -16.465 1.050 22.035 1.00 92.12 270 LYS A N 1
ATOM 2162 C CA . LYS A 1 270 ? -16.423 2.284 22.831 1.00 92.12 270 LYS A CA 1
ATOM 2163 C C . LYS A 1 270 ? -15.072 2.987 22.688 1.00 92.12 270 LYS A C 1
ATOM 2165 O O . LYS A 1 270 ? -15.030 4.207 22.548 1.00 92.12 270 LYS A O 1
ATOM 2170 N N . ALA A 1 271 ? -13.977 2.227 22.700 1.00 92.62 271 ALA A N 1
ATOM 2171 C CA . ALA A 1 271 ? -12.635 2.769 22.524 1.00 92.62 271 ALA A CA 1
ATOM 2172 C C . ALA A 1 271 ? -12.407 3.310 21.100 1.00 92.62 271 ALA A C 1
ATOM 2174 O O . ALA A 1 271 ? -11.918 4.428 20.958 1.00 92.62 271 ALA A O 1
ATOM 2175 N N . LEU A 1 272 ? -12.822 2.583 20.056 1.00 92.44 272 LEU A N 1
ATOM 2176 C CA . LEU A 1 272 ? -12.713 3.055 18.668 1.00 92.44 272 LEU A CA 1
ATOM 2177 C C . LEU A 1 272 ? -13.564 4.300 18.413 1.00 92.44 272 LEU A C 1
ATOM 2179 O O . LEU A 1 272 ? -13.082 5.252 17.807 1.00 92.44 272 LEU A O 1
ATOM 2183 N N . ASN A 1 273 ? -14.796 4.339 18.920 1.00 93.12 273 ASN A N 1
ATOM 2184 C CA . ASN A 1 273 ? -15.662 5.506 18.773 1.00 93.12 273 ASN A CA 1
ATOM 2185 C C . ASN A 1 273 ? -15.046 6.763 19.400 1.00 93.12 273 ASN A C 1
ATOM 2187 O O . ASN A 1 273 ? -15.130 7.830 18.803 1.00 93.12 273 ASN A O 1
ATOM 2191 N N . LYS A 1 274 ? -14.341 6.639 20.534 1.00 92.44 274 LYS A N 1
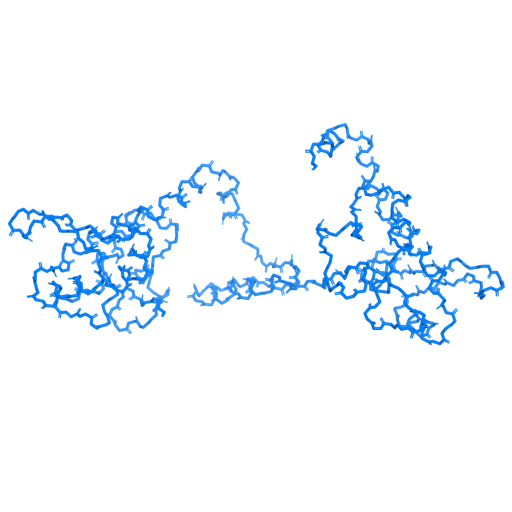ATOM 2192 C CA . LYS A 1 274 ? -13.577 7.758 21.115 1.00 92.44 274 LYS A CA 1
ATOM 2193 C C . LYS A 1 274 ? -12.432 8.239 20.217 1.00 92.44 274 LYS A C 1
ATOM 2195 O O . LYS A 1 274 ? -12.148 9.431 20.213 1.00 92.44 274 LYS A O 1
ATOM 2200 N N . ILE A 1 275 ? -11.768 7.337 19.490 1.00 92.12 275 ILE A N 1
ATOM 2201 C CA . ILE A 1 275 ? -10.691 7.695 18.548 1.00 92.12 275 ILE A CA 1
ATOM 2202 C C . ILE A 1 275 ? -11.264 8.406 17.313 1.00 92.12 275 ILE A C 1
ATOM 2204 O O . ILE A 1 275 ? -10.649 9.344 16.814 1.00 92.12 275 ILE A O 1
ATOM 2208 N N . LEU A 1 276 ? -12.436 7.979 16.834 1.00 92.31 276 LEU A N 1
ATOM 2209 C CA . LEU A 1 276 ? -13.083 8.534 15.640 1.00 92.31 276 LEU A CA 1
ATOM 2210 C C . LEU A 1 276 ? -13.835 9.847 15.902 1.00 92.31 276 LEU A C 1
ATOM 2212 O O . LEU A 1 276 ? -14.052 10.622 14.972 1.00 92.31 276 LEU A O 1
ATOM 2216 N N . GLU A 1 277 ? -14.210 10.131 17.150 1.00 92.19 277 GLU A N 1
ATOM 2217 C CA . GLU A 1 277 ? -15.010 11.311 17.498 1.00 92.19 277 GLU A CA 1
ATOM 2218 C C . GLU A 1 277 ? -14.433 12.644 16.980 1.00 92.19 277 GLU A C 1
ATOM 2220 O O . GLU A 1 277 ? -15.181 13.398 16.357 1.00 92.19 277 GLU A O 1
ATOM 2225 N N . PRO A 1 278 ? -13.122 12.941 17.111 1.00 92.50 278 PRO A N 1
ATOM 2226 C CA . PRO A 1 278 ? -12.553 14.182 16.581 1.00 92.50 278 PRO A CA 1
ATOM 2227 C C . PRO A 1 278 ? -12.701 14.317 15.058 1.00 92.50 278 PRO A C 1
ATOM 2229 O O . PRO A 1 278 ? -12.868 15.425 14.549 1.00 92.50 278 PRO A O 1
ATOM 2232 N N . VAL A 1 279 ? -12.666 13.198 14.328 1.00 90.75 279 VAL A N 1
ATOM 2233 C CA . VAL A 1 279 ? -12.841 13.175 12.868 1.00 90.75 279 VAL A CA 1
ATOM 2234 C C . VAL A 1 279 ? -14.294 13.477 12.514 1.00 90.75 279 VAL A C 1
ATOM 2236 O O . VAL A 1 279 ? -14.559 14.353 11.690 1.00 90.75 279 VAL A O 1
ATOM 2239 N N . ARG A 1 280 ? -15.248 12.833 13.195 1.00 89.12 280 ARG A N 1
ATOM 2240 C CA . ARG A 1 280 ? -16.684 13.105 13.020 1.00 89.12 280 ARG A CA 1
ATOM 2241 C C . ARG A 1 280 ? -17.031 14.551 13.351 1.00 89.12 280 ARG A C 1
ATOM 2243 O O . ARG A 1 280 ? -17.810 15.181 12.639 1.00 89.12 280 ARG A O 1
ATOM 2250 N N . GLU A 1 281 ? -16.458 15.095 14.422 1.00 90.69 281 GLU A N 1
ATOM 2251 C CA . GLU A 1 281 ? -16.644 16.501 14.769 1.00 90.69 281 GLU A CA 1
ATOM 2252 C C . GLU A 1 281 ? -16.105 17.439 13.689 1.00 90.69 281 GLU A C 1
ATOM 2254 O O . GLU A 1 281 ? -16.754 18.444 13.393 1.00 90.69 281 GLU A O 1
ATOM 2259 N N . HIS A 1 282 ? -14.954 17.123 13.089 1.00 90.06 282 HIS A N 1
ATOM 2260 C CA . HIS A 1 282 ? -14.385 17.920 12.006 1.00 90.06 282 HIS A CA 1
ATOM 2261 C C . HIS A 1 282 ? -15.334 17.986 10.801 1.00 90.06 282 HIS A C 1
ATOM 2263 O O . HIS A 1 282 ? -15.686 19.086 10.379 1.00 90.06 282 HIS A O 1
ATOM 2269 N N . PHE A 1 283 ? -15.850 16.844 10.335 1.00 87.25 283 PHE A N 1
ATOM 2270 C CA . PHE A 1 283 ? -16.831 16.796 9.240 1.00 87.25 283 PHE A CA 1
ATOM 2271 C C . PHE A 1 283 ? -18.181 17.445 9.585 1.00 87.25 283 PHE A C 1
ATOM 2273 O O . PHE A 1 283 ? -18.897 17.888 8.693 1.00 87.25 283 PHE A O 1
ATOM 2280 N N . LYS A 1 284 ? -18.555 17.530 10.868 1.00 86.56 284 LYS A N 1
ATOM 2281 C CA . LYS A 1 284 ? -19.779 18.232 11.301 1.00 86.56 284 LYS A CA 1
ATOM 2282 C C . LYS A 1 284 ? -19.600 19.749 11.379 1.00 86.56 284 LYS A C 1
ATOM 2284 O O . LYS A 1 284 ? -20.556 20.479 11.123 1.00 86.56 284 LYS A O 1
ATOM 2289 N N . LYS A 1 285 ? -18.420 20.222 11.795 1.00 88.94 285 LYS A N 1
ATOM 2290 C CA . LYS A 1 285 ? -18.138 21.647 12.047 1.00 88.94 285 LYS A CA 1
ATOM 2291 C C . LYS A 1 285 ? -17.646 22.385 10.801 1.00 88.94 285 LYS A C 1
ATOM 2293 O O . LYS A 1 285 ? -17.959 23.562 10.650 1.00 88.94 285 LYS A O 1
ATOM 2298 N N . ASP A 1 286 ? -16.884 21.721 9.938 1.00 89.81 286 ASP A N 1
ATOM 2299 C CA . ASP A 1 286 ? -16.344 22.308 8.713 1.00 89.81 286 ASP A CA 1
ATOM 2300 C C . ASP A 1 286 ? -17.266 22.004 7.522 1.00 89.81 286 ASP A C 1
ATOM 2302 O O . A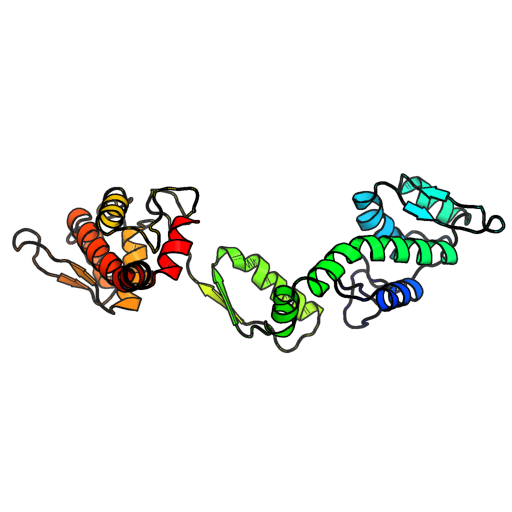SP A 1 286 ? -17.379 20.864 7.068 1.00 89.81 286 ASP A O 1
ATOM 2306 N N . SER A 1 287 ? -17.932 23.042 7.008 1.00 83.38 287 SER A N 1
ATOM 2307 C CA . SER A 1 287 ? -18.855 22.922 5.876 1.00 83.38 287 SER A CA 1
ATOM 2308 C C . SER A 1 287 ? -18.164 22.448 4.599 1.00 83.38 287 SER A C 1
ATOM 2310 O O . SER A 1 287 ? -18.765 21.712 3.827 1.00 83.38 287 SER A O 1
ATOM 2312 N N . ASN A 1 288 ? -16.900 22.819 4.381 1.00 87.88 288 ASN A N 1
ATOM 2313 C CA . ASN A 1 288 ? -16.162 22.393 3.195 1.00 87.88 288 ASN A CA 1
ATOM 2314 C C . ASN A 1 288 ? -15.777 20.910 3.291 1.00 87.88 288 ASN A C 1
ATOM 2316 O O . ASN A 1 288 ? -15.924 20.168 2.323 1.00 87.88 288 ASN A O 1
ATOM 2320 N N . ALA A 1 289 ? -15.331 20.454 4.466 1.00 83.06 289 ALA A N 1
ATOM 2321 C CA . ALA A 1 289 ? -15.048 19.035 4.688 1.00 83.06 289 ALA A CA 1
ATOM 2322 C C . ALA A 1 289 ? -16.311 18.178 4.506 1.00 83.06 289 ALA A C 1
ATOM 2324 O O . ALA A 1 289 ? -16.251 17.112 3.890 1.00 83.06 289 ALA A O 1
ATOM 2325 N N . LYS A 1 290 ? -17.459 18.666 4.989 1.00 85.25 290 LYS A N 1
ATOM 2326 C CA . LYS A 1 290 ? -18.756 18.011 4.800 1.00 85.25 290 LYS A CA 1
ATOM 2327 C C . LYS A 1 290 ? -19.146 17.905 3.325 1.00 85.25 290 LYS A C 1
ATOM 2329 O O . LYS A 1 290 ? -19.473 16.816 2.862 1.00 85.25 290 LYS A O 1
ATOM 2334 N N . ASP A 1 291 ? -19.058 19.012 2.588 1.00 87.31 291 ASP A N 1
ATOM 2335 C CA . ASP A 1 291 ? -19.385 19.050 1.159 1.00 87.31 291 ASP A CA 1
ATOM 2336 C C . ASP A 1 291 ? -18.466 18.132 0.339 1.00 87.31 291 ASP A C 1
ATOM 2338 O O . ASP A 1 291 ? -18.890 17.564 -0.667 1.00 87.31 291 ASP A O 1
ATOM 2342 N N . LEU A 1 292 ? -17.201 17.982 0.746 1.00 87.50 292 LEU A N 1
ATOM 2343 C CA . LEU A 1 292 ? -16.271 17.038 0.126 1.00 87.50 292 LEU A CA 1
ATOM 2344 C C . LEU A 1 292 ? -16.654 15.588 0.419 1.00 87.50 292 LEU A C 1
ATOM 2346 O O . LEU A 1 292 ? -16.609 14.773 -0.498 1.00 87.50 292 LEU A O 1
ATOM 2350 N N . LEU A 1 293 ? -17.051 15.272 1.653 1.00 83.06 293 LEU A N 1
ATOM 2351 C CA . LEU A 1 293 ? -17.474 13.922 2.023 1.00 83.06 293 LEU A CA 1
ATOM 2352 C C . LEU A 1 293 ? -18.730 13.489 1.258 1.00 83.06 293 LEU A C 1
ATOM 2354 O O . LEU A 1 293 ? -18.792 12.360 0.796 1.00 83.06 293 LEU A O 1
ATOM 2358 N N . GLU A 1 294 ? -19.695 14.390 1.052 1.00 82.69 294 GLU A N 1
ATOM 2359 C CA . GLU A 1 294 ? -20.911 14.093 0.274 1.00 82.69 294 GLU A CA 1
ATOM 2360 C C . GLU A 1 294 ? -20.638 13.836 -1.224 1.00 82.69 294 GLU A C 1
ATOM 2362 O O . GLU A 1 294 ? -21.500 13.311 -1.930 1.00 82.69 294 GLU A O 1
ATOM 2367 N N . ARG A 1 295 ? -19.457 14.214 -1.733 1.00 84.94 295 ARG A N 1
ATOM 2368 C CA . ARG A 1 295 ? -19.060 14.023 -3.140 1.00 84.94 295 ARG A CA 1
ATOM 2369 C C . ARG A 1 295 ? -18.244 12.752 -3.394 1.00 84.94 295 ARG A C 1
ATOM 2371 O O . ARG A 1 295 ? -18.027 12.438 -4.567 1.00 84.94 295 ARG A O 1
ATOM 2378 N N . VAL A 1 296 ? -17.742 12.096 -2.347 1.00 72.94 296 VAL A N 1
ATOM 2379 C CA . VAL A 1 296 ? -16.869 10.905 -2.414 1.00 72.94 296 VAL A CA 1
ATOM 2380 C C . VAL A 1 296 ? -17.690 9.642 -2.201 1.00 72.94 296 VAL A C 1
ATOM 2382 O O . VAL A 1 296 ? -17.409 8.661 -2.927 1.00 72.94 296 VAL A O 1
#

pLDDT: mean 78.96, std 11.65, range [41.88, 93.12]

Secondary structure (DSSP, 8-state):
-PPPSSTT-SS--TTSTTS---TT--HHHHHHHHHHS---TT--TT-HHHHHIIIIIHHHHSSEEE---GGGT--EEESSHHHHHHHHHHTSS-HHHHHHHHHHHHHHHHHHHHHHHHH-HHHHHHHHH---SEEEEEGGGHHHHHHHHHHHHHTT-S-PPEEEEEPPPPPSSTT-SS--TT-TTSPPSS--HHHHHHHHHHS---TT--TT-HHHHHIIIIIHHHHSSEEE---GGGT--EEESSHHHHHHHHHHTSS-HHHHHHHHHHHHHHHHHHHHHHHHH-HHHHHHHTT-

Radius of gyration: 30.1 Å; chains: 1; bounding box: 55×42×90 Å

InterPro domains:
  IPR002305 Aminoacyl-tRNA synthetase, class Ic [PF00579] (3-111)
  IPR002305 Aminoacyl-tRNA synthetase, class Ic [PF00579] (130-277)
  IPR014729 Rossmann-like alpha/beta/alpha sandwich fold [G3DSA:3.40.50.620] (1-130)
  IPR014729 Rossmann-like alpha/beta/alpha sandwich fold [G3DSA:3.40.50.620] (131-296)
  IPR050489 Tyrosine--tRNA ligase [PTHR46264] (131-296)